Protein AF-A0A7S4UV67-F1 (afdb_monomer_lite)

Sequence (333 aa):
RICNLIRLSQAFFCCSIAGPGVSVLVVMLGQWVEGRDLFYANFDTIIQGILWIMLGCLAWFRQKWFLSFIPVLWGTVFALSGVHSVVICGRLSFYLQPDPFAFLCIYALITLARYVSKFISFKKIEKDLKAYETEWKSIVQTDISDQQEMLKRVQENVRETIVRQLFDEIHQTESDQNFVSSNPQVSLTILPTPNIQPSPVKSLDQLYAQAILVYPLFLRKVQHIAHIAGGYFAGRGEDGAASYISWREAAGKPEEEAKIKWAGLKGSTRAVEKIVRSYGGDVSKLVDVVREAIVFDSLQDLSVAVQAITRDSEIRVMRIKNGFDEAYDARGS

Secondary structure (DSSP, 8-state):
-HHHHHHHHHHHHHHHHHHHHHHHHHHHHHHHHTT---TTTSHHHHHHHHHHHHHHHHHHH-HHHHHHHHHHHHHHHHHHHHHHHHHHH--------HHHHHHHHHHHHHHHHHHHHHHHHHHHHHHHHHHHHHHHHHHHHHHHHHHHHHHHHHHHHHHHHHHHHHHHHHHHHHHGGG--------------------PPP--HHHHHHHHHHHHHHHHHHHHHHHHHHT-EEEEE-TTS-EEEEEHHHHTT-HHHHTTB---PPPPHHHHHHHHHHHSTT-GGG---SS----B-SSHHHHHHHHHHHHH-TT--------TTSTT--TT--

pLDDT: mean 73.71, std 15.39, range [26.41, 93.75]

Radius of gyration: 32.51 Å; chains: 1; bounding box: 98×45×85 Å

Foldseek 3Di:
DVVVVVVVVLVVVLCVQLVQLVVLVVVVVVCVVVVDPCCVVCVLSNVLSVLSNVLSVCSPPPVVCNLVCLVVSLVSNLVSVQVSCCVPVVDNDPDDDPVSVVVVVVSVVVVVVVVVVVVVVVVVVVVVVVVVVVVVVVVCVPDPPVLVVLVVVLQVVLVVLLVVVVVVVVVVVVVVVPDDDDDDDDDDPPPPPPPPPPDQDDDPVSVVVVCVVCQVVVVVLVLVLLLQLQWWAWFQDPVRDTDTQGSVVCPPPPVSVVRGDWDAFDDPVVLQVCCVPPVVNRSSPRPVRHDGDTDDPDSVSVSSSSVSQSPDPVHNDPDDADPSDPPDDPPVD

Organism: Guillardia theta (NCBI:txid55529)

Structure (mmCIF, N/CA/C/O backbone):
data_AF-A0A7S4UV67-F1
#
_entry.id   AF-A0A7S4UV67-F1
#
loop_
_atom_site.group_PDB
_atom_site.id
_atom_site.type_symbol
_atom_site.label_atom_id
_atom_site.label_alt_id
_atom_site.label_comp_id
_atom_site.label_asym_id
_atom_site.label_entity_id
_atom_site.label_seq_id
_atom_site.pdbx_PDB_ins_code
_atom_site.Cartn_x
_atom_site.Cartn_y
_atom_site.Cartn_z
_atom_site.occupancy
_atom_site.B_iso_or_equiv
_atom_site.auth_seq_id
_atom_site.auth_comp_id
_atom_site.auth_asym_id
_atom_site.auth_atom_id
_atom_site.pdbx_PDB_model_num
ATOM 1 N N . ARG A 1 1 ? -1.344 16.090 -16.432 1.00 52.22 1 ARG A N 1
ATOM 2 C CA . ARG A 1 1 ? -0.317 17.096 -16.822 1.00 52.22 1 ARG A CA 1
ATOM 3 C C . ARG A 1 1 ? 1.099 16.672 -16.411 1.00 52.22 1 ARG A C 1
ATOM 5 O O . ARG A 1 1 ? 1.943 16.603 -17.288 1.00 52.22 1 ARG A O 1
ATOM 12 N N . ILE A 1 2 ? 1.348 16.277 -15.155 1.00 52.69 2 ILE A N 1
ATOM 13 C CA . ILE A 1 2 ? 2.673 15.808 -14.681 1.00 52.69 2 ILE A CA 1
ATOM 14 C C . ILE A 1 2 ? 3.185 14.568 -15.446 1.00 52.69 2 ILE A C 1
ATOM 16 O O . ILE A 1 2 ? 4.329 14.554 -15.883 1.00 52.69 2 ILE A O 1
ATOM 20 N N . CYS A 1 3 ? 2.330 13.572 -15.716 1.00 43.50 3 CYS A N 1
ATOM 21 C CA . CYS A 1 3 ? 2.726 12.396 -16.509 1.00 43.50 3 CYS A CA 1
ATOM 22 C C . CYS A 1 3 ? 3.140 12.731 -17.951 1.00 43.50 3 CYS A C 1
ATOM 24 O O . CYS A 1 3 ? 4.034 12.084 -18.490 1.00 43.50 3 CYS A O 1
ATOM 26 N N . ASN A 1 4 ? 2.534 13.753 -18.563 1.00 56.94 4 ASN A N 1
ATOM 27 C CA . ASN A 1 4 ? 2.920 14.194 -19.906 1.00 56.94 4 ASN A CA 1
ATOM 28 C C . ASN A 1 4 ? 4.256 14.936 -19.872 1.00 56.94 4 ASN A C 1
ATOM 30 O O . ASN A 1 4 ? 5.060 14.743 -20.772 1.00 56.94 4 ASN A O 1
ATOM 34 N N . LEU A 1 5 ? 4.524 15.707 -18.813 1.00 58.97 5 LEU A N 1
ATOM 35 C CA . LEU A 1 5 ? 5.806 16.390 -18.622 1.00 58.97 5 LEU A CA 1
ATOM 36 C C . LEU A 1 5 ? 6.967 15.395 -18.460 1.00 58.97 5 LEU A C 1
ATOM 38 O O . LEU A 1 5 ? 8.029 15.592 -19.038 1.00 58.97 5 LEU A O 1
ATOM 42 N N . ILE A 1 6 ? 6.741 14.303 -17.721 1.00 65.75 6 ILE A N 1
ATOM 43 C CA . ILE A 1 6 ? 7.732 13.234 -17.516 1.00 65.75 6 ILE A CA 1
ATOM 44 C C . ILE A 1 6 ? 7.993 12.466 -18.817 1.00 65.75 6 ILE A C 1
ATOM 46 O O . ILE A 1 6 ? 9.140 12.179 -19.142 1.00 65.75 6 ILE A O 1
ATOM 50 N N . ARG A 1 7 ? 6.947 12.161 -19.597 1.00 66.50 7 ARG A N 1
ATOM 51 C CA . ARG A 1 7 ? 7.123 11.523 -20.912 1.00 66.50 7 ARG A CA 1
ATOM 52 C C . ARG A 1 7 ? 7.847 12.437 -21.897 1.00 66.50 7 ARG A C 1
ATOM 54 O O . ARG A 1 7 ? 8.679 11.958 -22.658 1.00 66.50 7 ARG A O 1
ATOM 61 N N . LEU A 1 8 ? 7.565 13.739 -21.859 1.00 70.44 8 LEU A N 1
ATOM 62 C CA . LEU A 1 8 ? 8.242 14.719 -22.703 1.00 70.44 8 LEU A CA 1
ATOM 63 C C . LEU A 1 8 ? 9.727 14.830 -22.333 1.00 70.44 8 LEU A C 1
ATOM 65 O O . LEU A 1 8 ? 10.574 14.786 -23.216 1.00 70.44 8 LEU A O 1
ATOM 69 N N . SER A 1 9 ? 10.061 14.907 -21.040 1.00 69.12 9 SER A N 1
ATOM 70 C CA . SER A 1 9 ? 11.457 14.996 -20.592 1.00 69.12 9 SER A CA 1
ATOM 71 C C . SER A 1 9 ? 12.253 13.725 -20.891 1.00 69.12 9 SER A C 1
ATOM 73 O O . SER A 1 9 ? 13.395 13.811 -21.338 1.00 69.12 9 SER A O 1
ATOM 75 N N . GLN A 1 10 ? 11.641 12.548 -20.727 1.00 71.50 10 GLN A N 1
ATOM 76 C CA . GLN A 1 10 ? 12.229 11.273 -21.147 1.00 71.50 10 GLN A CA 1
ATOM 77 C C . GLN A 1 10 ? 12.461 11.234 -22.656 1.00 71.50 10 GLN A C 1
ATOM 79 O O . GLN A 1 10 ? 13.503 10.749 -23.098 1.00 71.50 10 GLN A O 1
ATOM 84 N N . ALA A 1 11 ? 11.534 11.788 -23.439 1.00 72.81 11 ALA A N 1
ATOM 85 C CA . ALA A 1 11 ? 11.682 11.841 -24.879 1.00 72.81 11 ALA A CA 1
ATOM 86 C C . ALA A 1 11 ? 12.814 12.760 -25.328 1.00 72.81 11 ALA A C 1
ATOM 88 O O . ALA A 1 11 ? 13.644 12.344 -26.131 1.00 72.81 11 ALA A O 1
ATOM 89 N N . PHE A 1 12 ? 12.908 13.958 -24.749 1.00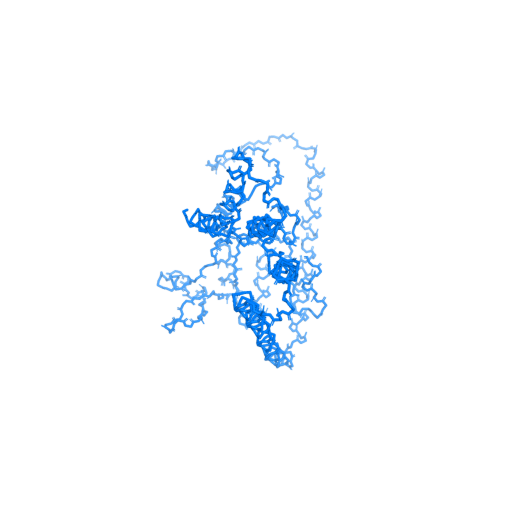 74.88 12 PHE A N 1
ATOM 90 C CA . PHE A 1 12 ? 14.032 14.858 -24.991 1.00 74.88 12 PHE A CA 1
ATOM 91 C C . PHE A 1 12 ? 15.366 14.201 -24.635 1.00 74.88 12 PHE A C 1
ATOM 93 O O . PHE A 1 12 ? 16.278 14.206 -25.453 1.00 74.88 12 PHE A O 1
ATOM 100 N N . PHE A 1 13 ? 15.458 13.556 -23.470 1.00 75.06 13 PHE A N 1
ATOM 101 C CA . PHE A 1 13 ? 16.671 12.863 -23.037 1.00 75.06 13 PHE A CA 1
ATOM 102 C C . PHE A 1 13 ? 17.090 11.736 -23.997 1.00 75.06 13 PHE A C 1
ATOM 104 O O . PHE A 1 13 ? 18.258 11.640 -24.366 1.00 75.06 13 PHE A O 1
ATOM 111 N N . CYS A 1 14 ? 16.146 10.909 -24.455 1.00 73.06 14 CYS A N 1
ATOM 112 C CA . CYS A 1 14 ? 16.446 9.827 -25.396 1.00 73.06 14 CYS A CA 1
ATOM 113 C C . CYS A 1 14 ? 16.843 10.360 -26.781 1.00 73.06 14 CYS A C 1
ATOM 115 O O . CYS A 1 14 ? 17.783 9.844 -27.384 1.00 73.06 14 CYS A O 1
ATOM 117 N N . CYS A 1 15 ? 16.177 11.414 -27.264 1.00 73.75 15 CYS A N 1
ATOM 118 C CA . CYS A 1 15 ? 16.533 12.080 -28.516 1.00 73.75 15 CYS A CA 1
ATOM 119 C C . CYS A 1 15 ? 17.915 12.742 -28.443 1.00 73.75 15 CYS A C 1
ATOM 121 O O . CYS A 1 15 ? 18.652 12.694 -29.421 1.00 73.75 15 CYS A O 1
ATOM 123 N N . SER A 1 16 ? 18.309 13.302 -27.296 1.00 75.31 16 SER A N 1
ATOM 124 C CA . SER A 1 16 ? 19.658 13.849 -27.100 1.00 75.31 16 SER A CA 1
ATOM 125 C C . SER A 1 16 ? 20.749 12.774 -27.131 1.00 75.31 16 SER A C 1
ATOM 127 O O . SER A 1 16 ? 21.864 13.066 -27.547 1.00 75.31 16 SER A O 1
ATOM 129 N N . ILE A 1 17 ? 20.436 11.539 -26.727 1.00 76.38 17 ILE A N 1
ATOM 130 C CA . ILE A 1 17 ? 21.382 10.411 -26.743 1.00 76.38 17 ILE A CA 1
ATOM 131 C C . ILE A 1 17 ? 21.461 9.757 -28.130 1.00 76.38 17 ILE A C 1
ATOM 133 O O . ILE A 1 17 ? 22.552 9.442 -28.595 1.00 76.38 17 ILE A O 1
ATOM 137 N N . ALA A 1 18 ? 20.324 9.558 -28.806 1.00 77.94 18 ALA A N 1
ATOM 138 C CA . ALA A 1 18 ? 20.285 8.936 -30.134 1.00 77.94 18 ALA A CA 1
ATOM 139 C C . ALA A 1 18 ? 20.630 9.911 -31.274 1.00 77.94 18 ALA A C 1
ATOM 141 O O . ALA A 1 18 ? 21.130 9.492 -32.317 1.00 77.94 18 ALA A O 1
ATOM 142 N N . GLY A 1 19 ? 20.360 11.206 -31.086 1.00 77.38 19 GLY A N 1
ATOM 143 C CA . GLY A 1 19 ? 20.505 12.258 -32.096 1.00 77.38 19 GLY A CA 1
ATOM 144 C C . GLY A 1 19 ? 21.895 12.340 -32.732 1.00 77.38 19 GLY A C 1
ATOM 145 O O . GLY A 1 19 ? 21.966 12.340 -33.961 1.00 77.38 19 GLY A O 1
ATOM 146 N N . PRO A 1 20 ? 22.993 12.325 -31.948 1.00 77.44 20 PRO A N 1
ATOM 147 C CA . PRO A 1 20 ? 24.349 12.289 -32.495 1.00 77.44 20 PRO A CA 1
ATOM 148 C C . PRO A 1 20 ? 24.616 11.067 -33.387 1.00 77.44 20 PRO A C 1
ATOM 150 O O . PRO A 1 20 ? 25.313 11.174 -34.391 1.00 77.44 20 PRO A O 1
ATOM 153 N N . GLY A 1 21 ? 24.034 9.904 -33.068 1.00 78.31 21 GLY A N 1
ATOM 154 C CA . GLY A 1 21 ? 24.175 8.703 -33.896 1.00 78.31 21 GLY A CA 1
ATOM 155 C C . GLY A 1 21 ? 23.446 8.822 -35.235 1.00 78.31 21 GLY A C 1
ATOM 156 O O . GLY A 1 21 ? 23.982 8.444 -36.275 1.00 78.31 21 GLY A O 1
ATOM 157 N N . VAL A 1 22 ? 22.251 9.420 -35.227 1.00 80.00 22 VAL A N 1
ATOM 158 C CA . VAL A 1 22 ? 21.474 9.683 -36.448 1.00 80.00 22 VAL A CA 1
ATOM 159 C C . VAL A 1 22 ? 22.181 10.702 -37.343 1.00 80.00 22 VAL A C 1
ATOM 161 O O . VAL A 1 22 ? 22.267 10.484 -38.550 1.00 80.00 22 VAL A O 1
ATOM 164 N N . SER A 1 23 ? 22.731 11.784 -36.782 1.00 77.44 23 SER A N 1
ATOM 165 C CA . SER A 1 23 ? 23.438 12.796 -37.577 1.00 77.44 23 SER A CA 1
ATOM 166 C C . SER A 1 23 ? 24.691 12.234 -38.249 1.00 77.44 23 SER A C 1
ATOM 168 O O . SER A 1 23 ? 24.932 12.534 -39.416 1.00 77.44 23 SER A O 1
ATOM 170 N N . VAL A 1 24 ? 25.448 11.370 -37.563 1.00 79.31 24 VAL A N 1
ATOM 171 C CA . VAL A 1 24 ? 26.613 10.681 -38.146 1.00 79.31 24 VAL A CA 1
ATOM 172 C C . VAL A 1 24 ? 26.203 9.798 -39.328 1.00 79.31 24 VAL A C 1
ATOM 174 O O . VAL A 1 24 ? 26.824 9.876 -40.386 1.00 79.31 24 VAL A O 1
ATOM 177 N N . LEU A 1 25 ? 25.124 9.017 -39.202 1.00 79.44 25 LEU A N 1
ATOM 178 C CA . LEU A 1 25 ? 24.639 8.173 -40.302 1.00 79.44 25 LEU A CA 1
ATOM 179 C C . LEU A 1 25 ? 24.138 8.991 -41.502 1.00 79.44 25 LEU A C 1
ATOM 181 O O . LEU A 1 25 ? 24.397 8.615 -42.643 1.00 79.44 25 LEU A O 1
ATOM 185 N N . VAL A 1 26 ? 23.471 10.126 -41.268 1.00 81.81 26 VAL A N 1
ATOM 186 C CA . VAL A 1 26 ? 22.999 11.022 -42.340 1.00 81.81 26 VAL A CA 1
ATOM 187 C C . VAL A 1 26 ? 24.166 11.656 -43.099 1.00 81.81 26 VAL A C 1
ATOM 189 O O . VAL A 1 26 ? 24.150 11.685 -44.328 1.00 81.81 26 VAL A O 1
ATOM 192 N N . VAL A 1 27 ? 25.202 12.118 -42.391 1.00 79.06 27 VAL A N 1
ATOM 193 C CA . VAL A 1 27 ? 26.411 12.674 -43.021 1.00 79.06 27 VAL A CA 1
ATOM 194 C C . VAL A 1 27 ? 27.119 11.615 -43.870 1.00 79.06 27 VAL A C 1
ATOM 196 O O . VAL A 1 27 ? 27.540 11.909 -44.986 1.00 79.06 27 VAL A O 1
ATOM 199 N N . MET A 1 28 ? 27.192 10.372 -43.387 1.00 74.56 28 MET A N 1
ATOM 200 C CA . MET A 1 28 ? 27.804 9.264 -44.128 1.00 74.56 28 MET A CA 1
ATOM 201 C C . MET A 1 28 ? 27.013 8.878 -45.379 1.00 74.56 28 MET A C 1
ATOM 203 O O . MET A 1 28 ? 27.608 8.659 -46.432 1.00 74.56 28 MET A O 1
ATOM 207 N N . LEU A 1 29 ? 25.680 8.856 -45.299 1.00 76.31 29 LEU A N 1
ATOM 208 C CA . LEU A 1 29 ? 24.823 8.651 -46.468 1.00 76.31 29 LEU A CA 1
ATOM 209 C C . LEU A 1 29 ? 25.033 9.749 -47.518 1.00 76.31 29 LEU A C 1
ATOM 211 O O . LEU A 1 29 ? 25.124 9.439 -48.702 1.00 76.31 29 LEU A O 1
ATOM 215 N N . GLY A 1 30 ? 25.180 11.010 -47.096 1.00 77.75 30 GLY A N 1
ATOM 216 C CA . GLY A 1 30 ? 25.511 12.118 -47.996 1.00 77.75 30 GLY A CA 1
ATOM 217 C C . GLY A 1 30 ? 26.859 11.930 -48.700 1.00 77.75 30 GLY A C 1
ATOM 218 O O . GLY A 1 30 ? 26.946 12.076 -49.915 1.00 77.75 30 GLY A O 1
ATOM 219 N N . GLN A 1 31 ? 27.897 11.523 -47.963 1.00 76.00 31 GLN A N 1
ATOM 220 C CA . GLN A 1 31 ? 29.226 11.263 -48.535 1.00 76.00 31 GLN A CA 1
ATOM 221 C C . GLN A 1 31 ? 29.248 10.068 -49.498 1.00 76.00 31 GLN A C 1
ATOM 223 O O . GLN A 1 31 ? 29.987 10.091 -50.482 1.00 76.00 31 GLN A O 1
ATOM 228 N N . TRP A 1 32 ? 28.438 9.041 -49.229 1.00 73.00 32 TRP A N 1
ATOM 229 C CA . TRP A 1 32 ? 28.299 7.876 -50.101 1.00 73.00 32 TRP A CA 1
ATOM 230 C C . TRP A 1 32 ? 27.582 8.218 -51.414 1.00 73.00 32 TRP A C 1
ATOM 232 O O . TRP A 1 32 ? 28.032 7.808 -52.481 1.00 73.00 32 TRP A O 1
ATOM 242 N N . VAL A 1 33 ? 26.519 9.032 -51.355 1.00 78.38 33 VAL A N 1
ATOM 243 C CA . VAL A 1 33 ? 25.801 9.532 -52.545 1.00 78.38 33 VAL A CA 1
ATOM 244 C C . VAL A 1 33 ? 26.703 10.399 -53.432 1.00 78.38 33 VAL A C 1
ATOM 246 O O . VAL A 1 33 ? 26.570 10.375 -54.652 1.00 78.38 33 VAL A O 1
ATOM 249 N N . GLU A 1 34 ? 27.663 11.111 -52.841 1.00 81.50 34 GLU A N 1
ATOM 250 C CA . GLU A 1 34 ? 28.676 11.893 -53.563 1.00 81.50 34 GLU A CA 1
ATOM 251 C C . GLU A 1 34 ? 29.808 11.045 -54.184 1.00 81.50 34 GLU A C 1
ATOM 253 O O . GLU A 1 34 ? 30.738 11.603 -54.764 1.00 81.50 34 GLU A O 1
ATOM 258 N N . GLY A 1 35 ? 29.760 9.709 -54.085 1.00 68.81 35 GLY A N 1
ATOM 259 C CA . GLY A 1 35 ? 30.717 8.811 -54.745 1.00 68.81 35 GLY A CA 1
ATOM 260 C C . GLY A 1 35 ? 32.117 8.797 -54.121 1.00 68.81 35 GLY A C 1
ATOM 261 O O . GLY A 1 35 ? 33.090 8.450 -54.789 1.00 68.81 35 GLY A O 1
ATOM 262 N N . ARG A 1 36 ? 32.250 9.194 -52.848 1.00 70.06 36 ARG A N 1
ATOM 263 C CA . ARG A 1 36 ? 33.525 9.128 -52.122 1.00 70.06 36 ARG A CA 1
ATOM 264 C C . ARG A 1 36 ? 33.720 7.734 -51.514 1.00 70.06 36 ARG A C 1
ATOM 266 O O . ARG A 1 36 ? 33.086 7.404 -50.514 1.00 70.06 36 ARG A O 1
ATOM 273 N N . ASP A 1 37 ? 34.642 6.942 -52.064 1.00 59.84 37 ASP A N 1
ATOM 274 C CA . ASP A 1 37 ? 35.027 5.620 -51.537 1.00 59.84 37 ASP A CA 1
ATOM 275 C C . ASP A 1 37 ? 35.872 5.732 -50.248 1.00 59.84 37 ASP A C 1
ATOM 277 O O . ASP A 1 37 ? 37.062 5.425 -50.212 1.00 59.84 37 ASP A O 1
ATOM 281 N N . LEU A 1 38 ? 35.254 6.190 -49.153 1.00 61.28 38 LEU A N 1
ATOM 282 C CA . LEU A 1 38 ? 35.851 6.256 -47.807 1.00 61.28 38 LEU A CA 1
ATOM 283 C C . LEU A 1 38 ? 35.344 5.149 -46.866 1.00 61.28 38 LEU A C 1
ATOM 285 O O . LEU A 1 38 ? 35.477 5.256 -45.647 1.00 61.28 38 LEU A O 1
ATOM 289 N N . PHE A 1 39 ? 34.779 4.064 -47.403 1.00 60.06 39 PHE A N 1
ATOM 290 C CA . PHE A 1 39 ? 34.127 3.023 -46.599 1.00 60.06 39 PHE A CA 1
ATOM 291 C C . PHE A 1 39 ? 35.025 2.471 -45.474 1.00 60.06 39 PHE A C 1
ATOM 293 O O . PHE A 1 39 ? 34.586 2.352 -44.333 1.00 60.06 39 PHE A O 1
ATOM 300 N N . TYR A 1 40 ? 36.307 2.224 -45.760 1.00 59.56 40 TYR A N 1
ATOM 301 C CA . TYR A 1 40 ? 37.268 1.735 -44.763 1.00 59.56 40 TYR A CA 1
ATOM 302 C C . TYR A 1 40 ? 37.706 2.798 -43.745 1.00 59.56 40 TYR A C 1
ATOM 304 O O . TYR A 1 40 ? 37.963 2.464 -42.591 1.00 59.56 40 TYR A O 1
ATOM 312 N N . ALA A 1 41 ? 37.759 4.072 -44.141 1.00 61.44 41 ALA A N 1
ATOM 313 C CA . ALA A 1 41 ? 38.123 5.172 -43.247 1.00 61.44 41 ALA A CA 1
ATOM 314 C C . ALA A 1 41 ? 36.988 5.525 -42.269 1.00 61.44 41 ALA A C 1
ATOM 316 O O . ALA A 1 41 ? 37.246 5.965 -41.151 1.00 61.44 41 ALA A O 1
ATOM 317 N N . ASN A 1 42 ? 35.737 5.275 -42.666 1.00 68.50 42 ASN A N 1
ATOM 318 C CA . ASN A 1 42 ? 34.536 5.674 -41.931 1.00 68.50 42 ASN A CA 1
ATOM 319 C C . ASN A 1 42 ? 33.787 4.500 -41.265 1.00 68.50 42 ASN A C 1
ATOM 321 O O . ASN A 1 42 ? 32.698 4.674 -40.724 1.00 68.50 42 ASN A O 1
ATOM 325 N N . PHE A 1 43 ? 34.342 3.288 -41.277 1.00 72.88 43 PHE A N 1
ATOM 326 C CA . PHE A 1 43 ? 33.678 2.119 -40.691 1.00 72.88 43 PHE A CA 1
ATOM 327 C C . PHE A 1 43 ? 33.458 2.248 -39.170 1.00 72.88 43 PHE A C 1
ATOM 329 O O . PHE A 1 43 ? 32.397 1.889 -38.657 1.00 72.88 43 PHE A O 1
ATOM 336 N N . ASP A 1 44 ? 34.430 2.820 -38.454 1.00 70.94 44 ASP A N 1
ATOM 337 C CA . ASP A 1 44 ? 34.342 3.077 -37.009 1.00 70.94 44 ASP A CA 1
ATOM 338 C C . ASP A 1 44 ? 33.194 4.048 -36.674 1.00 70.94 44 ASP A C 1
ATOM 340 O O . ASP A 1 44 ? 32.361 3.774 -35.809 1.00 70.94 44 ASP A O 1
ATOM 344 N N . THR A 1 45 ? 33.054 5.134 -37.438 1.00 74.25 45 THR A N 1
ATOM 345 C CA . THR A 1 45 ? 32.003 6.138 -37.210 1.00 74.25 45 THR A CA 1
ATOM 346 C C . THR A 1 45 ? 30.597 5.587 -37.465 1.00 74.25 45 THR A C 1
ATOM 348 O O . THR A 1 45 ? 29.662 5.946 -36.745 1.00 74.25 45 THR A O 1
ATOM 351 N N . ILE A 1 46 ? 30.434 4.654 -38.411 1.00 79.31 46 ILE A N 1
ATOM 352 C CA . ILE A 1 46 ? 29.160 3.949 -38.643 1.00 79.31 46 ILE A CA 1
ATOM 353 C C . ILE A 1 46 ? 28.787 3.083 -37.434 1.00 79.31 46 ILE A C 1
ATOM 355 O O . ILE A 1 46 ? 27.651 3.155 -36.954 1.00 79.31 46 ILE A O 1
ATOM 359 N N . ILE A 1 47 ? 29.726 2.285 -36.914 1.00 79.88 47 ILE A N 1
ATOM 360 C CA . ILE A 1 47 ? 29.456 1.426 -35.753 1.00 79.88 47 ILE A CA 1
ATOM 361 C C . ILE A 1 47 ? 29.141 2.275 -34.519 1.00 79.88 47 ILE A C 1
ATOM 363 O O . ILE A 1 47 ? 28.168 1.992 -33.817 1.00 79.88 47 ILE A O 1
ATOM 367 N N . GLN A 1 48 ? 29.896 3.351 -34.285 1.00 76.50 48 GLN A N 1
ATOM 368 C CA . GLN A 1 48 ? 29.614 4.295 -33.204 1.00 76.50 48 GLN A CA 1
ATOM 369 C C . GLN A 1 48 ? 28.207 4.898 -33.340 1.00 76.50 48 GLN A C 1
ATOM 371 O O . GLN A 1 48 ? 27.460 4.927 -32.361 1.00 76.50 48 GLN A O 1
ATOM 376 N N . GLY A 1 49 ? 27.793 5.304 -34.546 1.00 79.94 49 GLY A N 1
ATOM 377 C CA . GLY A 1 49 ? 26.449 5.832 -34.800 1.00 79.94 49 GLY A CA 1
ATOM 378 C C . GLY A 1 49 ? 25.328 4.842 -34.457 1.00 79.94 49 GLY A C 1
ATOM 379 O O . GLY A 1 49 ? 24.373 5.200 -33.763 1.00 79.94 49 GLY A O 1
ATOM 380 N N . ILE A 1 50 ? 25.472 3.576 -34.862 1.00 84.00 50 ILE A N 1
ATOM 381 C CA . ILE A 1 50 ? 24.521 2.496 -34.536 1.00 84.00 50 ILE A CA 1
ATOM 382 C C . ILE A 1 50 ? 24.450 2.270 -33.022 1.00 84.00 50 ILE A C 1
ATOM 384 O O . ILE A 1 50 ? 23.368 2.123 -32.450 1.00 84.00 50 ILE A O 1
ATOM 388 N N . LEU A 1 51 ? 25.601 2.264 -32.359 1.00 82.56 51 LEU A N 1
ATOM 389 C CA . LEU A 1 51 ? 25.711 2.052 -30.925 1.00 82.56 51 LEU A CA 1
ATOM 390 C C . LEU A 1 51 ? 25.046 3.176 -30.100 1.00 82.56 51 LEU A C 1
ATOM 392 O O . LEU A 1 51 ? 24.363 2.882 -29.114 1.00 82.56 51 LEU A O 1
ATOM 396 N N . TRP A 1 52 ? 25.156 4.439 -30.529 1.00 81.50 52 TRP A N 1
ATOM 397 C CA . TRP A 1 52 ? 24.444 5.576 -29.920 1.00 81.50 52 TRP A CA 1
ATOM 398 C C . TRP A 1 52 ? 22.922 5.475 -30.077 1.00 81.50 52 TRP A C 1
ATOM 400 O O . TRP A 1 52 ? 22.176 5.730 -29.127 1.00 81.50 52 TRP A O 1
ATOM 410 N N . ILE A 1 53 ? 22.446 5.030 -31.245 1.00 84.06 53 ILE A N 1
ATOM 411 C CA . ILE A 1 53 ? 21.016 4.777 -31.483 1.00 84.06 53 ILE A CA 1
ATOM 412 C C . ILE A 1 53 ? 20.517 3.643 -30.580 1.00 84.06 53 ILE A C 1
ATOM 414 O O . ILE A 1 53 ? 19.494 3.794 -29.910 1.00 84.06 53 ILE A O 1
ATOM 418 N N . MET A 1 54 ? 21.264 2.538 -30.488 1.00 82.44 54 MET A N 1
ATOM 419 C CA . MET A 1 54 ? 20.938 1.405 -29.611 1.00 82.44 54 MET A CA 1
ATOM 420 C C . MET A 1 54 ? 20.860 1.825 -28.139 1.00 82.44 54 MET A C 1
ATOM 422 O O . MET A 1 54 ? 19.933 1.418 -27.434 1.00 82.44 54 MET A O 1
ATOM 426 N N . LEU A 1 55 ? 21.776 2.683 -27.678 1.00 80.00 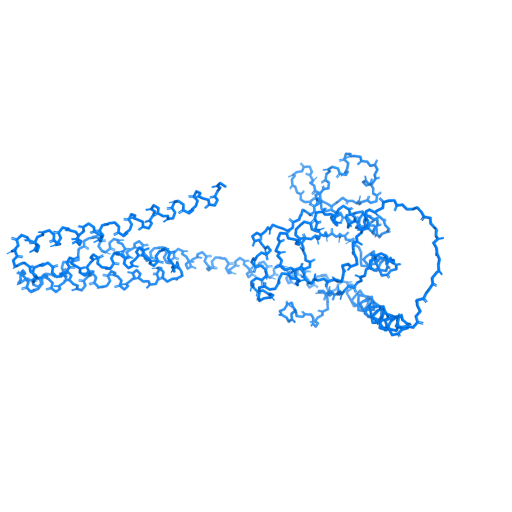55 LEU A N 1
ATOM 427 C CA . LEU A 1 55 ? 21.742 3.236 -26.324 1.00 80.00 55 LEU A CA 1
ATOM 428 C C . LEU A 1 55 ? 20.482 4.088 -26.086 1.00 80.00 55 LEU A C 1
ATOM 430 O O . LEU A 1 55 ? 19.824 3.926 -25.055 1.00 80.00 55 LEU A O 1
ATOM 434 N N . GLY A 1 56 ? 20.113 4.955 -27.034 1.00 78.12 56 GLY A N 1
ATOM 435 C CA . GLY A 1 56 ? 18.892 5.762 -26.953 1.00 78.12 56 GLY A CA 1
ATOM 436 C C . GLY A 1 56 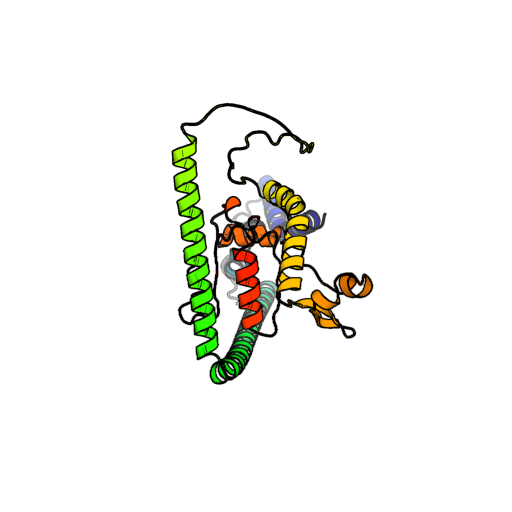? 17.613 4.916 -26.951 1.00 78.12 56 GLY A C 1
ATOM 437 O O . GLY A 1 56 ? 16.706 5.156 -26.152 1.00 78.12 56 GLY A O 1
ATOM 438 N N . CYS A 1 57 ? 17.559 3.857 -27.764 1.00 80.62 57 CYS A N 1
ATOM 439 C CA . CYS A 1 57 ? 16.454 2.897 -27.759 1.00 80.62 57 CYS A CA 1
ATOM 440 C C . CYS A 1 57 ? 16.373 2.112 -26.439 1.00 80.62 57 CYS A C 1
ATOM 442 O O . CYS A 1 57 ? 15.279 1.902 -25.909 1.00 80.62 57 CYS A O 1
ATOM 444 N N . LEU A 1 58 ? 17.510 1.701 -25.869 1.00 81.12 58 LEU A N 1
ATOM 445 C CA . LEU A 1 58 ? 17.556 1.030 -24.566 1.00 81.12 58 LEU A CA 1
ATOM 446 C C . LEU A 1 58 ? 17.107 1.952 -23.428 1.00 81.12 58 LEU A C 1
ATOM 448 O O . LEU A 1 58 ? 16.390 1.495 -22.534 1.00 81.12 58 LEU A O 1
ATOM 452 N N . ALA A 1 59 ? 17.470 3.236 -23.480 1.00 76.00 59 ALA A N 1
ATOM 453 C CA . ALA A 1 59 ? 17.003 4.243 -22.530 1.00 76.00 59 ALA A CA 1
ATOM 454 C C . ALA A 1 59 ? 15.473 4.401 -22.569 1.00 76.00 59 ALA A C 1
ATOM 456 O O . ALA A 1 59 ? 14.844 4.496 -21.515 1.00 76.00 59 ALA A O 1
ATOM 457 N N . TRP A 1 60 ? 14.877 4.357 -23.766 1.00 75.81 60 TRP A N 1
ATOM 458 C CA . TRP A 1 60 ? 13.435 4.514 -23.960 1.00 75.81 60 TRP A CA 1
ATOM 459 C C . TRP A 1 60 ? 12.631 3.260 -23.589 1.00 75.81 60 TRP A C 1
ATOM 461 O O . TRP A 1 60 ? 11.655 3.334 -22.845 1.00 75.81 60 TRP A O 1
ATOM 471 N N . PHE A 1 61 ? 13.012 2.094 -24.117 1.00 74.19 61 PHE A N 1
ATOM 472 C CA . PHE A 1 61 ? 12.171 0.893 -24.053 1.00 74.19 61 PHE A CA 1
ATOM 473 C C . PHE A 1 61 ? 12.531 -0.054 -22.907 1.00 74.19 61 PHE A C 1
ATOM 475 O O . PHE A 1 61 ? 11.681 -0.830 -22.466 1.00 74.19 61 PHE A O 1
ATOM 482 N N . ARG A 1 62 ? 13.783 -0.043 -22.423 1.00 69.56 62 ARG A N 1
ATOM 483 C CA . ARG A 1 62 ? 14.285 -1.046 -21.469 1.00 69.56 62 ARG A CA 1
ATOM 484 C C . ARG A 1 62 ? 15.296 -0.482 -20.468 1.00 69.56 62 ARG A C 1
ATOM 486 O O . ARG A 1 62 ? 16.409 -0.988 -20.329 1.00 69.56 62 ARG A O 1
ATOM 493 N N . GLN A 1 63 ? 14.835 0.468 -19.651 1.00 66.75 63 GLN A N 1
ATOM 494 C CA . GLN A 1 63 ? 15.608 1.129 -18.586 1.00 66.75 63 GLN A CA 1
ATOM 495 C C . GLN A 1 63 ? 16.365 0.162 -17.645 1.00 66.75 63 GLN A C 1
ATOM 497 O O . GLN A 1 63 ? 17.439 0.500 -17.152 1.00 66.75 63 GLN A O 1
ATOM 502 N N . LYS A 1 64 ? 15.857 -1.064 -17.429 1.00 73.38 64 LYS A N 1
ATOM 503 C CA . LYS A 1 64 ? 16.529 -2.106 -16.623 1.00 73.38 64 LYS A CA 1
ATOM 504 C C . LYS A 1 64 ? 17.908 -2.505 -17.174 1.00 73.38 64 LYS A C 1
ATOM 506 O O . LYS A 1 64 ? 18.785 -2.845 -16.390 1.00 73.38 64 LYS A O 1
ATOM 511 N N . TRP A 1 65 ? 18.093 -2.462 -18.492 1.00 72.50 65 TRP A N 1
ATOM 512 C CA . TRP A 1 65 ? 19.317 -2.901 -19.175 1.00 72.50 65 TRP A CA 1
ATOM 513 C C . TRP A 1 65 ? 20.258 -1.748 -19.532 1.00 72.50 65 TRP A C 1
ATOM 515 O O . TRP A 1 65 ? 21.419 -1.989 -19.846 1.00 72.50 65 TRP A O 1
ATOM 525 N N . PHE A 1 66 ? 19.780 -0.504 -19.439 1.00 74.69 66 PHE A N 1
ATOM 526 C CA . PHE A 1 66 ? 20.527 0.697 -19.811 1.00 74.69 66 PHE A CA 1
ATOM 527 C C . PHE A 1 66 ? 21.888 0.786 -19.104 1.00 74.69 66 PHE A C 1
ATOM 529 O O . PHE A 1 66 ? 22.915 0.890 -19.764 1.00 74.69 66 PHE A O 1
ATOM 536 N N . LEU A 1 67 ? 21.920 0.650 -17.772 1.00 72.88 67 LEU A N 1
ATOM 537 C CA . LEU A 1 67 ? 23.171 0.725 -17.003 1.00 72.88 67 LEU A CA 1
ATOM 538 C C . LEU A 1 67 ? 24.129 -0.438 -17.303 1.00 72.88 67 LEU A C 1
ATOM 540 O O . LEU A 1 67 ? 25.336 -0.237 -17.311 1.00 72.88 67 LEU A O 1
ATOM 544 N N . SER A 1 68 ? 23.612 -1.634 -17.588 1.00 79.69 68 SER A N 1
ATOM 545 C CA . SER A 1 68 ? 24.436 -2.805 -17.920 1.00 79.69 68 SER A CA 1
ATOM 546 C C . SER A 1 68 ? 25.026 -2.749 -19.332 1.00 79.69 68 SER A C 1
ATOM 548 O O . SER A 1 68 ? 26.014 -3.426 -19.597 1.00 79.69 68 SER A O 1
ATOM 550 N N . PHE A 1 69 ? 24.440 -1.955 -20.232 1.00 80.12 69 PHE A N 1
ATOM 551 C CA . PHE A 1 69 ? 24.904 -1.803 -21.611 1.00 80.12 69 PHE A CA 1
ATOM 552 C C . PHE A 1 69 ? 26.024 -0.760 -21.759 1.00 80.12 69 PHE A C 1
ATOM 554 O O . PHE A 1 69 ? 26.822 -0.849 -22.688 1.00 80.12 69 PHE A O 1
ATOM 561 N N . ILE A 1 70 ? 26.137 0.191 -20.822 1.00 79.25 70 ILE A N 1
ATOM 562 C CA . ILE A 1 70 ? 27.159 1.253 -20.840 1.00 79.25 70 ILE A CA 1
ATOM 563 C C . ILE A 1 70 ? 28.598 0.693 -20.926 1.00 79.25 70 ILE A C 1
ATOM 565 O O . ILE A 1 70 ? 29.349 1.165 -21.777 1.00 79.25 70 ILE A O 1
ATOM 569 N N . PRO A 1 71 ? 29.013 -0.326 -20.143 1.00 78.81 71 PRO A N 1
ATOM 570 C CA . PRO A 1 71 ? 30.358 -0.901 -20.266 1.00 78.81 71 PRO A CA 1
ATOM 571 C C . PRO A 1 71 ? 30.623 -1.575 -21.616 1.00 78.81 71 PRO A C 1
ATOM 573 O O . PRO A 1 71 ? 31.733 -1.491 -22.132 1.00 78.81 71 PRO A O 1
ATOM 576 N N . VAL A 1 72 ? 29.607 -2.225 -22.197 1.00 81.44 72 VAL A N 1
ATOM 577 C CA . VAL A 1 72 ? 29.709 -2.882 -23.511 1.00 81.44 72 VAL A CA 1
ATOM 578 C C . VAL A 1 72 ? 29.915 -1.831 -24.594 1.00 81.44 72 VAL A C 1
ATOM 580 O O . VAL A 1 72 ? 30.846 -1.942 -25.385 1.00 81.44 72 VAL A O 1
ATOM 583 N N . LEU A 1 73 ? 29.105 -0.771 -24.566 1.00 80.88 73 LEU A N 1
ATOM 584 C CA . LEU A 1 73 ? 29.212 0.369 -25.466 1.00 80.88 73 LEU A CA 1
ATOM 585 C C . LEU A 1 73 ? 30.621 0.979 -25.441 1.00 80.88 73 LEU A C 1
ATOM 587 O O . LEU A 1 73 ? 31.295 1.027 -26.468 1.00 80.88 73 LEU A O 1
ATOM 591 N N . TRP A 1 74 ? 31.104 1.392 -24.269 1.00 76.88 74 TRP A N 1
ATOM 592 C CA . TRP A 1 74 ? 32.414 2.039 -24.164 1.00 76.88 74 TRP A CA 1
ATOM 593 C C . TRP A 1 74 ? 33.576 1.089 -24.465 1.00 76.88 74 TRP A C 1
ATOM 595 O O . TRP A 1 74 ? 34.554 1.513 -25.075 1.00 76.88 74 TRP A O 1
ATOM 605 N N . GLY A 1 75 ? 33.457 -0.197 -24.116 1.00 78.94 75 GLY A N 1
ATOM 606 C CA . GLY A 1 75 ? 34.434 -1.218 -24.497 1.00 78.94 75 GLY A CA 1
ATOM 607 C C . GLY A 1 75 ? 34.537 -1.391 -26.015 1.00 78.94 75 GLY A C 1
ATOM 608 O O . GLY A 1 75 ? 35.641 -1.469 -26.549 1.00 78.94 75 GLY A O 1
ATOM 609 N N . THR A 1 76 ? 33.401 -1.377 -26.722 1.00 79.31 76 THR A N 1
ATOM 610 C CA . THR A 1 76 ? 33.385 -1.448 -28.192 1.00 79.31 76 THR A CA 1
ATOM 611 C C . THR A 1 76 ? 33.956 -0.195 -28.850 1.00 79.31 76 THR A C 1
ATOM 613 O O . THR A 1 76 ? 34.763 -0.325 -29.765 1.00 79.31 76 THR A O 1
ATOM 616 N N . VAL A 1 77 ? 33.630 1.003 -28.349 1.00 77.56 77 VAL A N 1
ATOM 617 C CA . VAL A 1 77 ? 34.201 2.270 -28.846 1.00 77.56 77 VAL A CA 1
ATOM 618 C C . VAL A 1 77 ? 35.718 2.298 -28.643 1.00 77.56 77 VAL A C 1
ATOM 620 O O . VAL A 1 77 ? 36.459 2.608 -29.568 1.00 77.56 77 VAL A O 1
ATOM 623 N N . PHE A 1 78 ? 36.201 1.898 -27.464 1.00 76.31 78 PHE A N 1
ATOM 624 C CA . PHE A 1 78 ? 37.635 1.838 -27.173 1.00 76.31 78 PHE A CA 1
ATOM 625 C C . PHE A 1 78 ? 38.381 0.861 -28.096 1.00 76.31 78 PHE A C 1
ATOM 627 O O . PHE A 1 78 ? 39.442 1.192 -28.625 1.00 76.31 78 PHE A O 1
ATOM 634 N N . ALA A 1 79 ? 37.818 -0.331 -28.320 1.00 76.81 79 ALA A N 1
ATOM 635 C CA . ALA A 1 79 ? 38.409 -1.330 -29.205 1.00 76.81 79 ALA A CA 1
ATOM 636 C C . ALA A 1 79 ? 38.485 -0.838 -30.659 1.00 76.81 79 ALA A C 1
ATOM 638 O O . ALA A 1 79 ? 39.518 -1.007 -31.305 1.00 76.81 79 ALA A O 1
ATOM 639 N N . LEU A 1 80 ? 37.425 -0.198 -31.160 1.00 76.00 80 LEU A N 1
ATOM 640 C CA . LEU A 1 80 ? 37.374 0.306 -32.532 1.00 76.00 80 LEU A CA 1
ATOM 641 C C . LEU A 1 80 ? 38.316 1.496 -32.749 1.00 76.00 80 LEU A C 1
ATOM 643 O O . LEU A 1 80 ? 39.078 1.471 -33.715 1.00 76.00 80 LEU A O 1
ATOM 647 N N . SER A 1 81 ? 38.374 2.453 -31.814 1.00 71.62 81 SER A N 1
ATOM 648 C CA . SER A 1 81 ? 39.369 3.538 -31.837 1.00 71.62 81 SER A CA 1
ATOM 649 C C . SER A 1 81 ? 40.805 2.996 -31.838 1.00 71.62 81 SER A C 1
ATOM 651 O O . SER A 1 81 ? 41.681 3.522 -32.533 1.00 71.62 81 SER A O 1
ATOM 653 N N . GLY A 1 82 ? 41.060 1.921 -31.082 1.00 71.44 82 GLY A N 1
ATOM 654 C CA . GLY A 1 82 ? 42.353 1.237 -31.051 1.00 71.44 82 GLY A CA 1
ATOM 655 C C . GLY A 1 82 ? 42.706 0.583 -32.389 1.00 71.44 82 GLY A C 1
ATOM 656 O O . GLY A 1 82 ? 43.799 0.803 -32.911 1.00 71.44 82 GLY A O 1
ATOM 657 N N . VAL A 1 83 ? 41.769 -0.163 -32.984 1.00 72.62 83 VAL A N 1
ATOM 658 C CA . VAL A 1 83 ? 41.941 -0.782 -34.311 1.00 72.62 83 VAL A CA 1
ATOM 659 C C . VAL A 1 83 ? 42.165 0.283 -35.385 1.00 72.62 83 VAL A C 1
ATOM 661 O O . VAL A 1 83 ? 43.098 0.155 -36.173 1.00 72.62 83 VAL A O 1
ATOM 664 N N . HIS A 1 84 ? 41.380 1.363 -35.384 1.00 71.69 84 HIS A N 1
ATOM 665 C CA . HIS A 1 84 ? 41.531 2.483 -36.314 1.00 71.69 84 HIS A CA 1
ATOM 666 C C . HIS A 1 84 ? 42.928 3.118 -36.206 1.00 71.69 84 HIS A C 1
ATOM 668 O O . HIS A 1 84 ? 43.605 3.322 -37.212 1.00 71.69 84 HIS A O 1
ATOM 674 N N . SER A 1 85 ? 43.409 3.347 -34.980 1.00 68.38 85 SER A N 1
ATOM 675 C CA . SER A 1 85 ? 44.738 3.924 -34.728 1.00 68.38 85 SER A CA 1
ATOM 676 C C . SER A 1 85 ? 45.883 3.028 -35.220 1.00 68.38 85 SER A C 1
ATOM 678 O O . SER A 1 85 ? 46.872 3.527 -35.757 1.00 68.38 85 SER A O 1
ATOM 680 N N . VAL A 1 86 ? 45.747 1.706 -35.080 1.00 70.50 86 VAL A N 1
ATOM 681 C CA . VAL A 1 86 ? 46.758 0.737 -35.534 1.00 70.50 86 VAL A CA 1
ATOM 682 C C . VAL A 1 86 ? 46.736 0.575 -37.055 1.00 70.50 86 VAL A C 1
ATOM 684 O O . VAL A 1 86 ? 47.790 0.614 -37.685 1.00 70.50 86 VAL A O 1
ATOM 687 N N . VAL A 1 87 ? 45.548 0.414 -37.645 1.00 69.19 87 VAL A N 1
ATOM 688 C CA . VAL A 1 87 ? 45.374 0.103 -39.074 1.00 69.19 87 VAL A CA 1
ATOM 689 C C . VAL A 1 87 ? 45.634 1.320 -39.963 1.00 69.19 87 VAL A C 1
ATOM 691 O O . VAL A 1 87 ? 46.230 1.169 -41.024 1.00 69.19 87 VAL A O 1
ATOM 694 N N . ILE A 1 88 ? 45.209 2.518 -39.548 1.00 66.12 88 ILE A N 1
ATOM 695 C CA . ILE A 1 88 ? 45.252 3.717 -40.402 1.00 66.12 88 ILE A CA 1
ATOM 696 C C . ILE A 1 88 ? 46.451 4.608 -40.076 1.00 66.12 88 ILE A C 1
ATOM 698 O O . ILE A 1 88 ? 47.116 5.096 -40.986 1.00 66.12 88 ILE A O 1
ATOM 702 N N . CYS A 1 89 ? 46.772 4.804 -38.795 1.00 64.56 89 CYS A N 1
ATOM 703 C CA . CYS A 1 89 ? 47.856 5.707 -38.395 1.00 64.56 89 CYS A CA 1
ATOM 704 C C . CYS A 1 89 ? 49.215 5.007 -38.231 1.00 64.56 89 CYS A C 1
ATOM 706 O O . CYS A 1 89 ? 50.214 5.689 -37.998 1.00 64.56 89 CYS A O 1
ATOM 708 N N . GLY A 1 90 ? 49.272 3.668 -38.310 1.00 63.12 90 GLY A N 1
ATOM 709 C CA . GLY A 1 90 ? 50.512 2.886 -38.207 1.00 63.12 90 GLY A CA 1
ATOM 710 C C . GLY A 1 90 ? 51.274 3.076 -36.888 1.00 63.12 90 GLY A C 1
ATOM 711 O O . GLY A 1 90 ? 52.463 2.769 -36.806 1.00 63.12 90 GLY A O 1
ATOM 712 N N . ARG A 1 91 ? 50.620 3.619 -35.853 1.00 59.81 91 ARG A N 1
ATOM 713 C CA . ARG A 1 91 ? 51.219 3.926 -34.551 1.00 59.81 91 ARG A CA 1
ATOM 714 C C . ARG A 1 91 ? 50.608 3.034 -33.482 1.00 59.81 91 ARG A C 1
ATOM 716 O O . ARG A 1 91 ? 49.406 3.071 -33.247 1.00 59.81 91 ARG A O 1
ATOM 723 N N . LEU A 1 92 ? 51.458 2.303 -32.761 1.00 55.12 92 LEU A N 1
ATOM 724 C CA . LEU A 1 92 ? 51.079 1.568 -31.553 1.00 55.12 92 LEU A CA 1
ATOM 725 C C . LEU A 1 92 ? 51.010 2.515 -30.339 1.00 55.12 92 LEU A C 1
ATOM 727 O O . LEU A 1 92 ? 51.630 2.286 -29.304 1.00 55.12 92 LEU A O 1
ATOM 731 N N . SER A 1 93 ? 50.323 3.646 -30.476 1.00 54.62 93 SER A N 1
ATOM 732 C CA . SER A 1 93 ? 50.126 4.559 -29.355 1.00 54.62 93 SER A CA 1
ATOM 733 C C . SER A 1 93 ? 48.941 4.068 -28.537 1.00 54.62 93 SER A C 1
ATOM 735 O O . SER A 1 93 ? 47.801 4.166 -28.985 1.00 54.62 93 SER A O 1
ATOM 737 N N . PHE A 1 94 ? 49.214 3.565 -27.331 1.00 57.88 94 PHE A N 1
ATOM 738 C CA . PHE A 1 94 ? 48.232 3.304 -26.272 1.00 57.88 94 PHE A CA 1
ATOM 739 C C . PHE A 1 94 ? 47.660 4.647 -25.772 1.00 57.88 94 PHE A C 1
ATOM 741 O O . PHE A 1 94 ? 47.895 5.085 -24.649 1.00 57.88 94 PHE A O 1
ATOM 748 N N . TYR A 1 95 ? 46.991 5.380 -26.659 1.00 59.53 95 TYR A N 1
ATOM 749 C CA . TYR A 1 95 ? 46.412 6.678 -26.367 1.00 59.53 95 TYR A CA 1
ATOM 750 C C . TYR A 1 95 ? 45.020 6.441 -25.793 1.00 59.53 95 TYR A C 1
ATOM 752 O O . TYR A 1 95 ? 44.071 6.165 -26.528 1.00 59.53 95 TYR A O 1
ATOM 760 N N . LEU A 1 96 ? 44.898 6.507 -24.465 1.00 59.66 96 LEU A N 1
ATOM 761 C CA . LEU A 1 96 ? 43.582 6.611 -23.850 1.00 59.66 96 LEU A CA 1
ATOM 762 C C . LEU A 1 96 ? 42.986 7.950 -24.274 1.00 59.66 96 LEU A C 1
ATOM 764 O O . LEU A 1 96 ? 43.418 9.004 -23.806 1.00 59.66 96 LEU A O 1
ATOM 768 N N . GLN A 1 97 ? 41.994 7.902 -25.161 1.00 64.44 97 GLN A N 1
ATOM 769 C CA . GLN A 1 97 ? 41.174 9.073 -25.428 1.00 64.44 97 GLN A CA 1
ATOM 770 C C . GLN A 1 97 ? 40.573 9.551 -24.089 1.00 64.44 97 GLN A C 1
ATOM 772 O O . GLN A 1 97 ? 40.037 8.731 -23.333 1.00 64.44 97 GLN A O 1
ATOM 777 N N . PRO A 1 98 ? 40.684 10.849 -23.762 1.00 66.31 98 PRO A N 1
ATOM 778 C CA . PRO A 1 98 ? 40.231 11.373 -22.477 1.00 66.31 98 PRO A CA 1
ATOM 779 C C . PRO A 1 98 ? 38.713 11.242 -22.294 1.00 66.31 98 PRO A C 1
ATOM 781 O O . PRO A 1 98 ? 38.260 11.007 -21.171 1.00 66.31 98 PRO A O 1
ATOM 784 N N . ASP A 1 99 ? 37.931 11.302 -23.379 1.00 69.94 99 ASP A N 1
ATOM 785 C CA . ASP A 1 99 ? 36.467 11.294 -23.286 1.00 69.94 99 ASP A CA 1
ATOM 786 C C . ASP A 1 99 ? 35.907 9.933 -22.818 1.00 69.94 99 ASP A C 1
ATOM 788 O O . ASP A 1 99 ? 35.227 9.906 -21.788 1.00 69.94 99 ASP A O 1
ATOM 792 N N . PRO A 1 100 ? 36.224 8.775 -23.447 1.00 69.44 100 PRO A N 1
ATOM 793 C CA . PRO A 1 100 ? 35.738 7.468 -22.980 1.00 69.44 100 PRO A CA 1
ATOM 794 C C . PRO A 1 100 ? 36.167 7.131 -21.549 1.00 69.44 100 PRO A C 1
ATOM 796 O O . PRO A 1 100 ? 35.413 6.517 -20.790 1.00 69.44 100 PRO A O 1
ATOM 799 N N . PHE A 1 101 ? 37.375 7.550 -21.167 1.00 70.94 101 PHE A N 1
ATOM 800 C CA . PHE A 1 101 ? 37.900 7.320 -19.827 1.00 70.94 101 PHE A CA 1
ATOM 801 C C . PHE A 1 101 ? 37.119 8.114 -18.772 1.00 70.94 101 PHE A C 1
ATOM 803 O O . PHE A 1 101 ? 36.699 7.543 -17.763 1.00 70.94 101 PHE A O 1
ATOM 810 N N . ALA A 1 102 ? 36.837 9.395 -19.029 1.00 75.31 102 ALA A N 1
ATOM 811 C CA . ALA A 1 102 ? 36.026 10.222 -18.139 1.00 75.31 102 ALA A CA 1
ATOM 812 C C . ALA A 1 102 ? 34.622 9.627 -17.922 1.00 75.31 102 ALA A C 1
ATOM 814 O O . ALA A 1 102 ? 34.143 9.563 -16.787 1.00 75.31 102 ALA A O 1
ATOM 815 N N . PHE A 1 103 ? 33.980 9.113 -18.977 1.00 74.06 103 PHE A N 1
ATOM 816 C CA . PHE A 1 103 ? 32.666 8.473 -18.860 1.00 74.06 103 PHE A CA 1
ATOM 817 C C . PHE A 1 103 ? 32.697 7.149 -18.085 1.00 74.06 103 PHE A C 1
ATOM 819 O O . PHE A 1 103 ? 31.786 6.893 -17.292 1.00 74.06 103 PHE A O 1
ATOM 826 N N . LEU A 1 104 ? 33.742 6.330 -18.243 1.00 76.44 104 LEU A N 1
ATOM 827 C CA . LEU A 1 104 ? 33.938 5.122 -17.432 1.00 76.44 104 LEU A CA 1
ATOM 828 C C . LEU A 1 104 ? 34.149 5.458 -15.950 1.00 76.44 104 LEU A C 1
ATOM 830 O O . LEU A 1 104 ? 33.559 4.804 -15.088 1.00 76.44 104 LEU A O 1
ATOM 834 N N . CYS A 1 105 ? 34.917 6.508 -15.645 1.00 80.12 105 CYS A N 1
ATOM 835 C CA . CYS A 1 105 ? 35.081 7.012 -14.281 1.00 80.12 105 CYS A CA 1
ATOM 836 C C . CYS A 1 105 ? 33.744 7.475 -13.683 1.00 80.12 105 CYS A C 1
ATOM 838 O O . CYS A 1 105 ? 33.404 7.083 -12.567 1.00 80.12 105 CYS A O 1
ATOM 840 N N . ILE A 1 106 ? 32.946 8.245 -14.431 1.00 82.19 106 ILE A N 1
ATOM 841 C CA . ILE A 1 106 ? 31.608 8.684 -14.000 1.00 82.19 106 ILE A CA 1
ATOM 842 C C . ILE A 1 106 ? 30.690 7.476 -13.759 1.00 82.19 106 ILE A C 1
ATOM 844 O O . ILE A 1 106 ? 30.009 7.407 -12.735 1.00 82.19 106 ILE A O 1
ATOM 848 N N . TYR A 1 107 ? 30.694 6.488 -14.657 1.00 81.94 107 TYR A N 1
ATOM 849 C CA . TYR A 1 107 ? 29.923 5.254 -14.496 1.00 81.94 107 TYR A CA 1
ATOM 850 C C . TYR A 1 107 ? 30.336 4.467 -13.241 1.00 81.94 107 TYR A C 1
ATOM 852 O O . TYR A 1 107 ? 29.475 4.006 -12.481 1.00 81.94 107 TYR A O 1
ATOM 860 N N . ALA A 1 108 ? 31.642 4.342 -12.988 1.00 83.88 108 ALA A N 1
ATOM 861 C CA . ALA A 1 108 ? 32.173 3.683 -11.800 1.00 83.88 108 ALA A CA 1
ATOM 862 C C . ALA A 1 108 ? 31.747 4.414 -10.516 1.00 83.88 108 ALA A C 1
ATOM 864 O O . ALA A 1 108 ? 31.278 3.768 -9.578 1.00 83.88 108 ALA A O 1
ATOM 865 N N . LEU A 1 109 ? 31.811 5.751 -10.501 1.00 86.88 109 LEU A N 1
ATOM 866 C CA . LEU A 1 109 ? 31.353 6.579 -9.381 1.00 86.88 109 LEU A CA 1
ATOM 867 C C . LEU A 1 109 ? 29.855 6.403 -9.106 1.00 86.88 109 LEU A C 1
ATOM 869 O O . LEU A 1 109 ? 29.465 6.199 -7.958 1.00 86.88 109 LEU A O 1
ATOM 873 N N . ILE A 1 110 ? 29.011 6.419 -10.143 1.00 84.62 110 ILE A N 1
ATOM 874 C CA . ILE A 1 110 ? 27.562 6.199 -9.999 1.00 84.62 110 ILE A CA 1
ATOM 875 C C . ILE A 1 110 ? 27.281 4.795 -9.452 1.00 84.62 110 ILE A C 1
ATOM 877 O O . ILE A 1 110 ? 26.441 4.623 -8.567 1.00 84.62 110 ILE A O 1
ATOM 881 N N . THR A 1 111 ? 27.982 3.780 -9.956 1.00 82.50 111 THR A N 1
ATOM 882 C CA . THR A 1 111 ? 27.806 2.390 -9.515 1.00 82.50 111 THR A CA 1
ATOM 883 C C . THR A 1 111 ? 28.234 2.212 -8.059 1.00 82.50 111 THR A C 1
ATOM 885 O O . THR A 1 111 ? 27.502 1.605 -7.273 1.00 82.50 111 THR A O 1
ATOM 888 N N . LEU A 1 112 ? 29.365 2.808 -7.675 1.00 87.12 112 LEU A N 1
ATOM 889 C CA . LEU A 1 112 ? 29.854 2.823 -6.300 1.00 87.12 112 LEU A CA 1
ATOM 890 C C . LEU A 1 112 ? 28.878 3.551 -5.371 1.00 87.12 112 LEU A C 1
ATOM 892 O O . LEU A 1 112 ? 28.511 3.008 -4.333 1.00 87.12 112 LEU A O 1
ATOM 896 N N . ALA A 1 113 ? 28.387 4.728 -5.764 1.00 82.50 113 ALA A N 1
ATOM 897 C CA . ALA A 1 113 ? 27.400 5.479 -4.993 1.00 82.50 113 ALA A CA 1
ATOM 898 C C . ALA A 1 113 ? 26.126 4.653 -4.759 1.00 82.50 113 ALA A C 1
ATOM 900 O O . ALA A 1 113 ? 25.649 4.556 -3.631 1.00 82.50 113 ALA A O 1
ATOM 901 N N . ARG A 1 114 ? 25.614 3.970 -5.793 1.00 83.69 114 ARG A N 1
ATOM 902 C CA . ARG A 1 114 ? 24.454 3.069 -5.666 1.00 83.69 114 ARG A CA 1
ATOM 903 C C . ARG A 1 114 ? 24.725 1.908 -4.715 1.00 83.69 114 ARG A C 1
ATOM 905 O O . ARG A 1 114 ? 23.850 1.553 -3.923 1.00 83.69 114 ARG A O 1
ATOM 912 N N . TYR A 1 115 ? 25.911 1.310 -4.798 1.00 85.12 115 TYR A N 1
ATOM 913 C CA . TYR A 1 115 ? 26.318 0.228 -3.908 1.00 85.12 115 TYR A CA 1
ATOM 914 C C . TYR A 1 115 ? 26.372 0.700 -2.450 1.00 85.12 115 TYR A C 1
ATOM 916 O O . TYR A 1 115 ? 25.770 0.073 -1.578 1.00 85.12 115 TYR A O 1
ATOM 924 N N . VAL A 1 116 ? 26.996 1.854 -2.202 1.00 87.31 116 VAL A N 1
ATOM 925 C CA . VAL A 1 116 ? 27.078 2.484 -0.879 1.00 87.31 116 VAL A CA 1
ATOM 926 C C . VAL A 1 116 ? 25.687 2.824 -0.344 1.00 87.31 116 VAL A C 1
ATOM 928 O O . VAL A 1 116 ? 25.371 2.459 0.785 1.00 87.31 116 VAL A O 1
ATOM 931 N N . SER A 1 117 ? 24.807 3.438 -1.141 1.00 80.44 117 SER A N 1
ATOM 932 C CA . SER A 1 117 ? 23.430 3.732 -0.717 1.00 80.44 117 SER A CA 1
ATOM 933 C C . SER A 1 117 ? 22.655 2.468 -0.348 1.00 80.44 117 SER A C 1
ATOM 935 O O . SER A 1 117 ? 21.939 2.455 0.656 1.00 80.44 117 SER A O 1
ATOM 937 N N . LYS A 1 118 ? 22.809 1.386 -1.123 1.00 78.25 118 LYS A N 1
ATOM 938 C CA . LYS A 1 118 ? 22.194 0.090 -0.812 1.00 78.25 118 LYS A CA 1
ATOM 939 C C . LYS A 1 118 ? 22.738 -0.455 0.508 1.00 78.25 118 LYS A C 1
ATOM 941 O O . LYS A 1 118 ? 21.950 -0.840 1.364 1.00 78.25 118 LYS A O 1
ATOM 946 N N . PHE A 1 119 ? 24.053 -0.426 0.701 1.00 85.38 119 PHE A N 1
ATOM 947 C CA . PHE A 1 119 ? 24.703 -0.886 1.927 1.00 85.38 119 PHE A CA 1
ATOM 948 C C . PHE A 1 119 ? 24.262 -0.098 3.169 1.00 85.38 119 PHE A C 1
ATOM 950 O O . PHE A 1 119 ? 23.886 -0.696 4.175 1.00 85.38 119 PHE A O 1
ATOM 957 N N . ILE A 1 120 ? 24.229 1.236 3.086 1.00 83.75 120 ILE A N 1
ATOM 958 C CA . ILE A 1 120 ? 23.729 2.107 4.160 1.00 83.75 120 ILE A CA 1
ATOM 959 C C . ILE A 1 120 ? 22.268 1.775 4.479 1.00 83.75 120 ILE A C 1
ATOM 961 O O . ILE A 1 120 ? 21.906 1.652 5.648 1.00 83.75 120 ILE A O 1
ATOM 965 N N . SER A 1 121 ? 21.438 1.579 3.450 1.00 76.25 121 SER A N 1
ATOM 966 C CA . SER A 1 121 ? 20.028 1.215 3.630 1.00 76.25 121 SER A CA 1
ATOM 967 C C . SER A 1 121 ? 19.875 -0.133 4.336 1.00 76.25 121 SER A C 1
ATOM 969 O O . SER A 1 121 ? 19.068 -0.246 5.251 1.00 76.25 121 SER A O 1
ATOM 971 N N . PHE A 1 122 ? 20.682 -1.135 3.971 1.00 84.62 122 PHE A N 1
ATOM 972 C CA . PHE A 1 122 ? 20.695 -2.433 4.652 1.00 84.62 122 PHE A CA 1
ATOM 973 C C . PHE A 1 122 ? 21.103 -2.312 6.118 1.00 84.62 122 PHE A C 1
ATOM 975 O O . PHE A 1 122 ? 20.405 -2.844 6.975 1.00 84.62 122 PHE A O 1
ATOM 982 N N . LYS A 1 123 ? 22.171 -1.563 6.423 1.00 85.00 123 LYS A N 1
ATOM 983 C CA . LYS A 1 123 ? 22.578 -1.318 7.815 1.00 85.00 123 LYS A CA 1
ATOM 984 C C . LYS A 1 123 ? 21.496 -0.608 8.625 1.00 85.00 123 LYS A C 1
ATOM 986 O O . LYS A 1 123 ? 21.322 -0.912 9.801 1.00 85.00 123 LYS A O 1
ATOM 991 N N . LYS A 1 124 ? 20.769 0.330 8.010 1.00 78.38 124 LYS A N 1
ATOM 992 C CA . LYS A 1 124 ? 19.644 1.009 8.662 1.00 78.38 124 LYS A CA 1
ATOM 993 C C . LYS A 1 124 ? 18.520 0.024 8.986 1.00 78.38 124 LYS A C 1
ATOM 995 O O . LYS A 1 124 ? 18.092 -0.026 10.129 1.00 78.38 124 LYS A O 1
ATOM 1000 N N . ILE A 1 125 ? 18.127 -0.807 8.019 1.00 79.00 125 ILE A N 1
ATOM 1001 C CA . ILE A 1 125 ? 17.115 -1.855 8.220 1.00 79.00 125 ILE A CA 1
ATOM 1002 C C . ILE A 1 125 ? 17.546 -2.826 9.324 1.00 79.00 125 ILE A C 1
ATOM 1004 O O . ILE A 1 125 ? 16.729 -3.190 10.156 1.00 79.00 125 ILE A O 1
ATOM 1008 N N . GLU A 1 126 ? 18.818 -3.225 9.367 1.00 84.06 126 GLU A N 1
ATOM 1009 C CA . GLU A 1 126 ? 19.330 -4.125 10.406 1.00 84.06 126 GLU A CA 1
ATOM 1010 C C . GLU A 1 126 ? 19.267 -3.492 11.804 1.00 84.06 126 GLU A C 1
ATOM 1012 O O . GLU A 1 126 ? 18.900 -4.156 12.773 1.00 84.06 126 GLU A O 1
ATOM 1017 N N . LYS A 1 127 ? 19.596 -2.200 11.917 1.00 85.31 127 LYS A N 1
ATOM 1018 C CA . LYS A 1 127 ? 19.462 -1.453 13.172 1.00 85.31 127 LYS A CA 1
ATOM 1019 C C . LYS A 1 127 ? 17.999 -1.370 13.613 1.00 85.31 127 LYS A C 1
ATOM 1021 O O . LYS A 1 127 ? 17.712 -1.643 14.775 1.00 85.31 127 LYS A O 1
ATOM 1026 N N . ASP A 1 128 ? 17.103 -1.025 12.692 1.00 73.56 128 ASP A N 1
ATOM 1027 C CA . ASP A 1 128 ? 15.669 -0.901 12.963 1.00 73.56 128 ASP A CA 1
ATOM 1028 C C . ASP A 1 128 ? 15.068 -2.265 13.354 1.00 73.56 128 ASP A C 1
ATOM 1030 O O . ASP A 1 128 ? 14.278 -2.345 14.290 1.00 73.56 128 ASP A O 1
ATOM 1034 N N . LEU A 1 129 ? 15.508 -3.356 12.712 1.00 76.00 129 LEU A N 1
ATOM 1035 C CA . LEU A 1 129 ? 15.104 -4.724 13.050 1.00 76.00 129 LEU A CA 1
ATOM 1036 C C . LEU A 1 129 ? 15.522 -5.103 14.478 1.00 76.00 129 LEU A C 1
ATOM 1038 O O . LEU A 1 129 ? 14.720 -5.665 15.216 1.00 76.00 129 LEU A O 1
ATOM 1042 N N . LYS A 1 130 ? 16.753 -4.771 14.889 1.00 84.44 130 LYS A N 1
ATOM 1043 C CA . LYS A 1 130 ? 17.242 -5.041 16.254 1.00 84.44 130 LYS A CA 1
ATOM 1044 C C . LYS A 1 130 ? 16.488 -4.232 17.309 1.00 84.44 130 LYS A C 1
ATOM 1046 O O . LYS A 1 130 ? 16.197 -4.762 18.380 1.00 84.44 130 LYS A O 1
ATOM 1051 N N . ALA A 1 131 ? 16.177 -2.967 17.017 1.00 77.00 131 ALA A N 1
ATOM 1052 C CA . ALA A 1 131 ? 15.361 -2.131 17.897 1.00 77.00 131 ALA A CA 1
ATOM 1053 C C . ALA A 1 131 ? 13.957 -2.730 18.063 1.00 77.00 131 ALA A C 1
ATOM 1055 O O . ALA A 1 131 ? 13.530 -2.973 19.189 1.00 77.00 131 ALA A O 1
ATOM 1056 N N . TYR A 1 132 ? 13.317 -3.087 16.946 1.00 72.31 132 TYR A N 1
ATOM 1057 C CA . TYR A 1 132 ? 12.020 -3.756 16.943 1.00 72.31 132 TYR A CA 1
ATOM 1058 C C . TYR A 1 132 ? 12.041 -5.068 17.733 1.00 72.31 132 TYR A C 1
ATOM 1060 O O . TYR A 1 132 ? 11.165 -5.298 18.553 1.00 72.31 132 TYR A O 1
ATOM 1068 N N . GLU A 1 133 ? 13.046 -5.924 17.536 1.00 72.88 133 GLU A N 1
ATOM 1069 C CA . GLU A 1 133 ? 13.131 -7.209 18.236 1.00 72.88 133 GLU A CA 1
ATOM 1070 C C . GLU A 1 133 ? 13.343 -7.039 19.751 1.00 72.88 133 GLU A C 1
ATOM 1072 O O . GLU A 1 133 ? 12.830 -7.829 20.543 1.00 72.88 133 GLU A O 1
ATOM 1077 N N . THR A 1 134 ? 14.071 -5.998 20.164 1.00 79.19 134 THR A N 1
ATOM 1078 C CA . THR A 1 134 ? 14.287 -5.673 21.582 1.00 79.19 134 THR A CA 1
ATOM 1079 C C . THR A 1 134 ? 12.995 -5.189 22.237 1.00 79.19 134 THR A C 1
ATOM 1081 O O . THR A 1 134 ? 12.616 -5.694 23.293 1.00 79.19 134 THR A O 1
ATOM 1084 N N . GLU A 1 135 ? 12.293 -4.255 21.590 1.00 71.19 135 GLU A N 1
ATOM 1085 C CA . GLU A 1 135 ? 10.985 -3.778 22.050 1.00 71.19 135 GLU A CA 1
ATOM 1086 C C . GLU A 1 135 ? 9.968 -4.924 22.069 1.00 71.19 135 GLU A C 1
ATOM 1088 O O . GLU A 1 135 ? 9.316 -5.149 23.086 1.00 71.19 135 GLU A O 1
ATOM 1093 N N . TRP A 1 136 ? 9.906 -5.733 21.010 1.00 62.59 136 TRP A N 1
ATOM 1094 C CA . TRP A 1 136 ? 9.018 -6.890 20.923 1.00 62.59 136 TRP A CA 1
ATOM 1095 C C . TRP A 1 136 ? 9.239 -7.889 22.061 1.00 62.59 136 TRP A C 1
ATOM 1097 O O . TRP A 1 136 ? 8.277 -8.298 22.705 1.00 62.59 136 TRP A O 1
ATOM 1107 N N . LYS A 1 137 ? 10.495 -8.237 22.372 1.00 68.25 137 LYS A N 1
ATOM 1108 C CA . LYS A 1 137 ? 10.815 -9.139 23.493 1.00 68.25 137 LYS A CA 1
ATOM 1109 C C . LYS A 1 137 ? 10.353 -8.580 24.836 1.00 68.25 137 LYS A C 1
ATOM 1111 O O . LYS A 1 137 ? 9.830 -9.343 25.641 1.00 68.25 137 LYS A O 1
ATOM 1116 N N . SER A 1 138 ? 10.488 -7.269 25.055 1.00 66.38 138 SER A N 1
ATOM 1117 C CA . SER A 1 138 ? 10.002 -6.622 26.282 1.00 66.38 138 SER A CA 1
ATOM 1118 C C . SER A 1 138 ? 8.475 -6.685 26.420 1.00 66.38 138 SER A C 1
ATOM 1120 O O . SER A 1 138 ? 7.968 -6.947 27.508 1.00 66.38 138 SER A O 1
ATOM 1122 N N . ILE A 1 139 ? 7.737 -6.543 25.313 1.00 59.09 139 ILE A N 1
ATOM 1123 C CA . ILE A 1 139 ? 6.273 -6.669 25.300 1.00 59.09 139 ILE A CA 1
ATOM 1124 C C . ILE A 1 139 ? 5.870 -8.136 25.539 1.00 59.09 139 ILE A C 1
ATOM 1126 O O . ILE A 1 139 ? 5.037 -8.400 26.402 1.00 59.09 139 ILE A O 1
ATOM 1130 N N . VAL A 1 140 ? 6.520 -9.099 24.865 1.00 62.25 140 VAL A N 1
ATOM 1131 C CA . VAL A 1 140 ? 6.263 -10.552 25.002 1.00 62.25 140 VAL A CA 1
ATOM 1132 C C . VAL A 1 140 ? 6.475 -11.072 26.419 1.00 62.25 140 VAL A C 1
ATOM 1134 O O . VAL A 1 140 ? 5.688 -11.890 26.892 1.00 62.25 140 VAL A O 1
ATOM 1137 N N . GLN A 1 141 ? 7.496 -10.584 27.121 1.00 60.22 141 GLN A N 1
ATOM 1138 C CA . GLN A 1 141 ? 7.812 -11.055 28.469 1.00 60.22 141 GLN A CA 1
ATOM 1139 C C . GLN A 1 141 ? 6.844 -10.584 29.557 1.00 60.22 141 GLN A C 1
ATOM 1141 O O . GLN A 1 141 ? 6.874 -11.157 30.644 1.00 60.22 141 GLN A O 1
ATOM 1146 N N . THR A 1 142 ? 6.013 -9.571 29.298 1.00 55.81 142 THR A N 1
ATOM 1147 C CA . THR A 1 142 ? 5.271 -8.907 30.378 1.00 55.81 142 THR A CA 1
ATOM 1148 C C . THR A 1 142 ? 3.836 -9.423 30.548 1.00 55.81 142 THR A C 1
ATOM 1150 O O . THR A 1 142 ? 3.347 -9.388 31.669 1.00 55.81 142 THR A O 1
ATOM 1153 N N . ASP A 1 143 ? 3.155 -9.929 29.508 1.00 56.69 143 ASP A N 1
ATOM 1154 C CA . ASP A 1 143 ? 1.717 -10.274 29.643 1.00 56.69 143 ASP A CA 1
ATOM 1155 C C . ASP A 1 143 ? 1.122 -11.125 28.489 1.00 56.69 143 ASP A C 1
ATOM 1157 O O . ASP A 1 143 ? -0.094 -11.259 28.353 1.00 56.69 143 ASP A O 1
ATOM 1161 N N . ILE A 1 144 ? 1.950 -11.666 27.578 1.00 57.28 144 ILE A N 1
ATOM 1162 C CA . ILE A 1 144 ? 1.449 -12.103 26.260 1.00 57.28 144 ILE A CA 1
ATOM 1163 C C . ILE A 1 144 ? 0.761 -13.475 26.244 1.00 57.28 144 ILE A C 1
ATOM 1165 O O . ILE A 1 144 ? -0.101 -13.666 25.395 1.00 57.28 144 ILE A O 1
ATOM 1169 N N . SER A 1 145 ? 1.059 -14.424 27.140 1.00 59.91 145 SER A N 1
ATOM 1170 C CA . SER A 1 145 ? 0.469 -15.779 27.039 1.00 59.91 145 SER A CA 1
ATOM 1171 C C . SER A 1 145 ? -1.065 -15.753 27.111 1.00 59.91 145 SER A C 1
ATOM 1173 O O . SER A 1 145 ? -1.741 -16.287 26.230 1.00 59.91 145 SER A O 1
ATOM 1175 N N . ASP A 1 146 ? -1.619 -15.049 28.100 1.00 60.84 146 ASP A N 1
ATOM 1176 C CA . ASP A 1 146 ? -3.071 -14.931 28.293 1.00 60.84 146 ASP A CA 1
ATOM 1177 C C . ASP A 1 146 ? -3.719 -14.091 27.178 1.00 60.84 146 ASP A C 1
ATOM 1179 O O . ASP A 1 146 ? -4.816 -14.372 26.689 1.00 60.84 146 ASP A O 1
ATOM 1183 N N . GLN A 1 147 ? -2.990 -13.083 26.708 1.00 62.75 147 GLN A N 1
ATOM 1184 C CA . GLN A 1 147 ? -3.382 -12.170 25.643 1.00 62.75 147 GLN A CA 1
ATOM 1185 C C . GLN A 1 147 ? -3.387 -12.819 24.243 1.00 62.75 147 GLN A C 1
ATOM 1187 O O . GLN A 1 147 ? -4.320 -12.616 23.460 1.00 62.75 147 GLN A O 1
ATOM 1192 N N . GLN A 1 148 ? -2.386 -13.641 23.922 1.00 64.69 148 GLN A N 1
ATOM 1193 C CA . GLN A 1 148 ? -2.315 -14.446 22.701 1.00 64.69 148 GLN A CA 1
ATOM 1194 C C . GLN A 1 148 ? -3.402 -15.507 22.686 1.00 64.69 148 GLN A C 1
ATOM 1196 O O . GLN A 1 148 ? -4.016 -15.731 21.641 1.00 64.69 148 GLN A O 1
ATOM 1201 N N . GLU A 1 149 ? -3.671 -16.141 23.826 1.00 68.50 149 GLU A N 1
ATOM 1202 C CA . GLU A 1 149 ? -4.764 -17.095 23.925 1.00 68.50 149 GLU A CA 1
ATOM 1203 C C . GLU A 1 149 ? -6.121 -16.412 23.717 1.00 68.50 149 GLU A C 1
ATOM 1205 O O . GLU A 1 149 ? -6.954 -16.915 22.961 1.00 68.50 149 GLU A O 1
ATOM 1210 N N . MET A 1 150 ? -6.324 -15.213 24.270 1.00 64.75 150 MET A N 1
ATOM 1211 C CA . MET A 1 150 ? -7.520 -14.419 23.992 1.00 64.75 150 MET A CA 1
ATOM 1212 C C . MET A 1 150 ? -7.653 -14.071 22.500 1.00 64.75 150 MET A C 1
ATOM 1214 O O . MET A 1 150 ? -8.731 -14.237 21.930 1.00 64.75 150 MET A O 1
ATOM 1218 N N . LEU A 1 151 ? -6.574 -13.640 21.838 1.00 67.50 151 LEU A N 1
ATOM 1219 C CA . LEU A 1 151 ? -6.587 -13.334 20.402 1.00 67.50 151 LEU A CA 1
ATOM 1220 C C . LEU A 1 151 ? -6.855 -14.570 19.534 1.00 67.50 151 LEU A C 1
ATOM 1222 O O . LEU A 1 151 ? -7.612 -14.476 18.564 1.00 67.50 151 LEU A O 1
ATOM 1226 N N . LYS A 1 152 ? -6.285 -15.729 19.888 1.00 75.19 152 LYS A N 1
ATOM 1227 C CA . LYS A 1 152 ? -6.566 -17.008 19.219 1.00 75.19 152 LYS A CA 1
ATOM 1228 C C . LYS A 1 152 ? -8.035 -17.394 19.367 1.00 75.19 152 LYS A C 1
ATOM 1230 O O . LYS A 1 152 ? -8.683 -17.654 18.358 1.00 75.19 152 LYS A O 1
ATOM 1235 N N . ARG A 1 153 ? -8.594 -17.310 20.579 1.00 73.06 153 ARG A N 1
ATOM 1236 C CA . ARG A 1 153 ? -10.023 -17.568 20.832 1.00 73.06 153 ARG A CA 1
ATOM 1237 C C . ARG A 1 153 ? -10.926 -16.622 20.044 1.00 73.06 153 ARG A C 1
ATOM 1239 O O . ARG A 1 153 ? -11.916 -17.055 19.463 1.00 73.06 153 ARG A O 1
ATOM 1246 N N . VAL A 1 154 ? -10.591 -15.331 19.982 1.00 70.62 154 VAL A N 1
ATOM 1247 C CA . VAL A 1 154 ? -11.330 -14.356 19.163 1.00 70.62 154 VAL A CA 1
ATOM 1248 C C . VAL A 1 154 ? -11.271 -14.746 17.684 1.00 70.62 154 VAL A C 1
ATOM 1250 O O . VAL A 1 154 ? -12.304 -14.784 17.022 1.00 70.62 154 VAL A O 1
ATOM 1253 N N . GLN A 1 155 ? -10.093 -15.089 17.164 1.00 75.44 155 GLN A N 1
ATOM 1254 C CA . GLN A 1 155 ? -9.930 -15.513 15.774 1.00 75.44 155 GLN A CA 1
ATOM 1255 C C . GLN A 1 155 ? -10.714 -16.795 15.453 1.00 75.44 155 GLN A C 1
ATOM 1257 O O . GLN A 1 155 ? -11.343 -16.864 14.397 1.00 75.44 155 GLN A O 1
ATOM 1262 N N . GLU A 1 156 ? -10.692 -17.793 16.337 1.00 74.56 156 GLU A N 1
ATOM 1263 C CA . GLU A 1 156 ? -11.447 -19.042 16.192 1.00 74.56 156 GLU A CA 1
ATOM 1264 C C . GLU A 1 156 ? -12.956 -18.788 16.205 1.00 74.56 156 GLU A C 1
ATOM 1266 O O . GLU A 1 156 ? -13.645 -19.194 15.270 1.00 74.56 156 GLU A O 1
ATOM 1271 N N . ASN A 1 157 ? -13.452 -18.012 17.173 1.00 71.50 157 ASN A N 1
ATOM 1272 C CA . ASN A 1 157 ? -14.869 -17.651 17.272 1.00 71.50 157 ASN A CA 1
ATOM 1273 C C . ASN A 1 157 ? -15.372 -16.925 16.020 1.00 71.50 157 ASN A C 1
ATOM 1275 O O . ASN A 1 157 ? -16.466 -17.203 15.518 1.00 71.50 157 ASN A O 1
ATOM 1279 N N . VAL A 1 158 ? -14.578 -15.998 15.478 1.00 71.06 158 VAL A N 1
ATOM 1280 C CA . VAL A 1 158 ? -14.978 -15.324 14.243 1.00 71.06 158 VAL A CA 1
ATOM 1281 C C . VAL A 1 158 ? -14.860 -16.259 13.047 1.00 71.06 158 VAL A C 1
ATOM 1283 O O . VAL A 1 158 ? -15.742 -16.240 12.198 1.00 71.06 158 VAL A O 1
ATOM 1286 N N . ARG A 1 159 ? -13.845 -17.128 12.976 1.00 70.94 159 ARG A N 1
ATOM 1287 C CA . ARG A 1 159 ? -13.745 -18.124 11.899 1.00 70.94 159 ARG A CA 1
ATOM 1288 C C . ARG A 1 159 ? -14.961 -19.049 11.880 1.00 70.94 159 ARG A C 1
ATOM 1290 O O . ARG A 1 159 ? -15.504 -19.283 10.805 1.00 70.94 159 ARG A O 1
ATOM 1297 N N . GLU A 1 160 ? -15.415 -19.524 13.036 1.00 68.12 160 GLU A N 1
ATOM 1298 C CA . GLU A 1 160 ? -16.663 -20.284 13.139 1.00 68.12 160 GLU A CA 1
ATOM 1299 C C . GLU A 1 160 ? -17.866 -19.467 12.668 1.00 68.12 160 GLU A C 1
ATOM 1301 O O . GLU A 1 160 ? -18.705 -19.979 11.932 1.00 68.12 160 GLU A O 1
ATOM 1306 N N . THR A 1 161 ? -17.929 -18.185 13.035 1.00 66.94 161 THR A N 1
ATOM 1307 C CA . THR A 1 161 ? -19.012 -17.294 12.599 1.00 66.94 161 THR A CA 1
ATOM 1308 C C . THR A 1 161 ? -19.013 -17.106 11.082 1.00 66.94 161 THR A C 1
ATOM 1310 O O . THR A 1 161 ? -20.068 -17.190 10.464 1.00 66.94 161 THR A O 1
ATOM 1313 N N . ILE A 1 162 ? -17.843 -16.931 10.462 1.00 68.00 162 ILE A N 1
ATOM 1314 C CA . ILE A 1 162 ? -17.696 -16.849 9.003 1.00 68.00 162 ILE A CA 1
ATOM 1315 C C . ILE A 1 162 ? -18.176 -18.147 8.348 1.00 68.00 162 ILE A C 1
ATOM 1317 O O . ILE A 1 162 ? -18.924 -18.102 7.377 1.00 68.00 162 ILE A O 1
ATOM 1321 N N . VAL A 1 163 ? -17.774 -19.307 8.878 1.00 64.75 163 VAL A N 1
ATOM 1322 C CA . VAL A 1 163 ? -18.200 -20.612 8.347 1.00 64.75 163 VAL A CA 1
ATOM 1323 C C . VAL A 1 163 ? -19.715 -20.780 8.458 1.00 64.75 163 VAL A C 1
ATOM 1325 O O . VAL A 1 163 ? -20.332 -21.207 7.488 1.00 64.75 163 VAL A O 1
ATOM 1328 N N . ARG A 1 164 ? -20.325 -20.394 9.585 1.00 65.88 164 ARG A N 1
ATOM 1329 C CA . ARG A 1 164 ? -21.788 -20.409 9.754 1.00 65.88 164 ARG A CA 1
ATOM 1330 C C . ARG A 1 164 ? -22.479 -19.477 8.762 1.00 65.88 164 ARG A C 1
ATOM 1332 O O . ARG A 1 164 ? -23.362 -19.925 8.048 1.00 65.88 164 ARG A O 1
ATOM 1339 N N . GLN A 1 165 ? -22.009 -18.235 8.626 1.00 62.88 165 GLN A N 1
ATOM 1340 C CA . GLN A 1 165 ? -22.549 -17.272 7.657 1.00 62.88 165 GLN A CA 1
ATOM 1341 C C . GLN A 1 165 ? -22.445 -17.759 6.205 1.00 62.88 165 GLN A C 1
ATOM 1343 O O . GLN A 1 165 ? -23.299 -17.427 5.388 1.00 62.88 165 GLN A O 1
ATOM 1348 N N . LEU A 1 166 ? -21.392 -18.506 5.862 1.00 59.78 166 LEU A N 1
ATOM 1349 C CA . LEU A 1 166 ? -21.250 -19.128 4.544 1.00 59.78 166 LEU A CA 1
ATOM 1350 C C . LEU A 1 166 ? -22.193 -20.326 4.381 1.00 59.78 166 LEU A C 1
ATOM 1352 O O . LEU A 1 166 ? -22.778 -20.503 3.318 1.00 59.78 166 LEU A O 1
ATOM 1356 N N . PHE A 1 167 ? -22.352 -21.144 5.421 1.00 62.28 167 PHE A N 1
ATOM 1357 C CA . PHE A 1 167 ? -23.224 -22.318 5.398 1.00 62.28 167 PHE A CA 1
ATOM 1358 C C . PHE A 1 167 ? -24.706 -21.934 5.297 1.00 62.28 167 PHE A C 1
ATOM 1360 O O . PHE A 1 167 ? -25.424 -22.520 4.486 1.00 62.28 167 PHE A O 1
ATOM 1367 N N . ASP A 1 168 ? -25.133 -20.913 6.046 1.00 61.91 168 ASP A N 1
ATOM 1368 C CA . ASP A 1 168 ? -26.489 -20.356 5.998 1.00 61.91 168 ASP A CA 1
ATOM 1369 C C . ASP A 1 168 ? -26.811 -19.786 4.610 1.00 61.91 168 ASP A C 1
ATOM 1371 O O . ASP A 1 168 ? -27.911 -19.978 4.105 1.00 61.91 168 ASP A O 1
ATOM 1375 N N . GLU A 1 169 ? -25.844 -19.142 3.948 1.00 58.69 169 GLU A N 1
ATOM 1376 C CA . GLU A 1 169 ? -26.019 -18.614 2.589 1.00 58.69 169 GLU A CA 1
ATOM 1377 C C . GLU A 1 169 ? -26.112 -19.736 1.547 1.00 58.69 169 GLU A C 1
ATOM 1379 O O . GLU A 1 169 ? -26.954 -19.670 0.655 1.00 58.69 169 GLU A O 1
ATOM 1384 N N . ILE A 1 170 ? -25.313 -20.803 1.677 1.00 55.72 170 ILE A N 1
ATOM 1385 C CA . ILE A 1 170 ? -25.446 -21.995 0.822 1.00 55.72 170 ILE A CA 1
ATOM 1386 C C . ILE A 1 170 ? -26.843 -22.612 0.993 1.00 55.72 170 ILE A C 1
ATOM 1388 O O . ILE A 1 170 ? -27.489 -22.927 -0.003 1.00 55.72 170 ILE A O 1
ATOM 1392 N N . HIS A 1 171 ? -27.345 -22.704 2.230 1.00 54.75 171 HIS A N 1
ATOM 1393 C CA . HIS A 1 171 ? -28.678 -23.250 2.507 1.00 54.75 171 HIS A CA 1
ATOM 1394 C C . HIS A 1 171 ? -29.805 -22.342 1.997 1.00 54.75 171 HIS A C 1
ATOM 1396 O O . HIS A 1 171 ? -30.772 -22.845 1.431 1.00 54.75 171 HIS A O 1
ATOM 1402 N N . GLN A 1 172 ? -29.673 -21.017 2.131 1.00 54.34 172 GLN A N 1
ATOM 1403 C CA . GLN A 1 172 ? -30.636 -20.058 1.576 1.00 54.34 172 GLN A CA 1
ATOM 1404 C C . GLN A 1 172 ? -30.651 -20.090 0.042 1.00 54.34 172 GLN A C 1
ATOM 1406 O O . GLN A 1 172 ? -31.715 -20.064 -0.571 1.00 54.34 172 GLN A O 1
ATOM 1411 N N . THR A 1 173 ? -29.485 -20.249 -0.592 1.00 47.28 173 THR A N 1
ATOM 1412 C CA . THR A 1 173 ? -29.376 -20.340 -2.057 1.00 47.28 173 THR A CA 1
ATOM 1413 C C . THR A 1 173 ? -29.984 -21.644 -2.598 1.00 47.28 173 THR A C 1
ATOM 1415 O O . THR A 1 173 ? -30.514 -21.657 -3.710 1.00 47.28 173 THR A O 1
ATOM 1418 N N . GLU A 1 174 ? -29.958 -22.733 -1.819 1.00 44.34 174 GLU A N 1
ATOM 1419 C CA . GLU A 1 174 ? -30.661 -23.984 -2.145 1.00 44.34 174 GLU A CA 1
ATOM 1420 C C . GLU A 1 174 ? -32.177 -23.908 -1.878 1.00 44.34 174 GLU A C 1
ATOM 1422 O O . GLU A 1 174 ? -32.953 -24.494 -2.636 1.00 44.34 174 GLU A O 1
ATOM 1427 N N . SER A 1 175 ? -32.638 -23.159 -0.866 1.00 41.03 175 SER A N 1
ATOM 1428 C CA . SER A 1 175 ? -34.0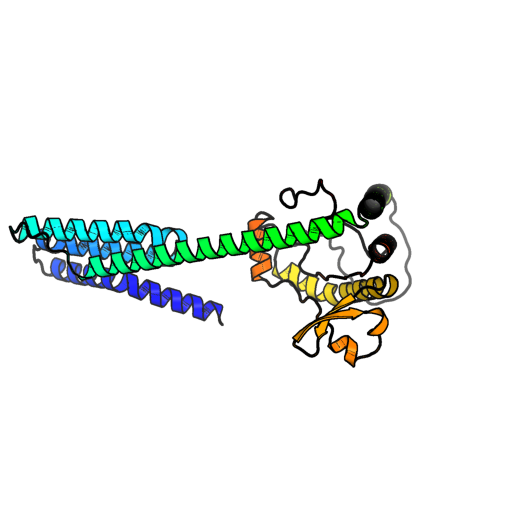78 -22.991 -0.599 1.00 41.03 175 SER A CA 1
ATOM 1429 C C . SER A 1 175 ? -34.774 -22.001 -1.540 1.00 41.03 175 SER A C 1
ATOM 1431 O O . SER A 1 175 ? -35.950 -22.186 -1.867 1.00 41.03 175 SER A O 1
ATOM 1433 N N . ASP A 1 176 ? -34.056 -20.989 -2.031 1.00 41.50 176 ASP A N 1
ATOM 1434 C CA . ASP A 1 176 ? -34.610 -19.926 -2.880 1.00 41.50 176 ASP A CA 1
ATOM 1435 C C . ASP A 1 176 ? -34.861 -20.358 -4.336 1.00 41.50 176 ASP A C 1
ATOM 1437 O O . ASP A 1 176 ? -35.496 -19.627 -5.100 1.00 41.50 176 ASP A O 1
ATOM 1441 N N . GLN A 1 177 ? -34.471 -21.579 -4.731 1.00 39.84 177 GLN A N 1
ATOM 1442 C CA . GLN A 1 177 ? -34.899 -22.152 -6.015 1.00 39.84 177 GLN A CA 1
ATOM 1443 C C . GLN A 1 177 ? -36.387 -22.555 -6.051 1.00 39.84 177 GLN A C 1
ATOM 1445 O O . GLN A 1 177 ? -36.890 -22.855 -7.132 1.00 39.84 177 GLN A O 1
ATOM 1450 N N . ASN A 1 178 ? -37.118 -22.516 -4.925 1.00 37.09 178 ASN A N 1
ATOM 1451 C CA . ASN A 1 178 ? -38.498 -23.017 -4.846 1.00 37.09 178 ASN A CA 1
ATOM 1452 C C . ASN A 1 178 ? -39.572 -22.025 -4.357 1.00 37.09 178 ASN A C 1
ATOM 1454 O O . ASN A 1 178 ? -40.695 -22.460 -4.099 1.00 37.09 178 ASN A O 1
ATOM 1458 N N . PHE A 1 179 ? -39.320 -20.713 -4.265 1.00 33.69 179 PHE A N 1
ATOM 1459 C CA . PHE A 1 179 ? -40.375 -19.791 -3.812 1.00 33.69 179 PHE A CA 1
ATOM 1460 C C . PHE A 1 179 ? -40.437 -18.469 -4.586 1.00 33.69 179 PHE A C 1
ATOM 1462 O O . PHE A 1 179 ? -39.912 -17.437 -4.180 1.00 33.69 179 PHE A O 1
ATOM 1469 N N . VAL A 1 180 ? -41.164 -18.490 -5.705 1.00 39.91 180 VAL A N 1
ATOM 1470 C CA . VAL A 1 180 ? -41.744 -17.283 -6.308 1.00 39.91 180 VAL A CA 1
ATOM 1471 C C . VAL A 1 180 ? -43.188 -17.171 -5.825 1.00 39.91 180 VAL A C 1
ATOM 1473 O O . VAL A 1 180 ? -43.999 -18.008 -6.206 1.00 39.91 180 VAL A O 1
ATOM 1476 N N . SER A 1 181 ? -43.514 -16.142 -5.033 1.00 32.50 181 SER A N 1
ATOM 1477 C CA . SER A 1 181 ? -44.722 -15.303 -5.203 1.00 32.50 181 SER A CA 1
ATOM 1478 C C . SER A 1 181 ? -44.975 -14.355 -4.016 1.00 32.50 181 SER A C 1
ATOM 1480 O O . SER A 1 181 ? -45.017 -14.793 -2.872 1.00 32.50 181 SER A O 1
ATOM 1482 N N . SER A 1 182 ? -45.299 -13.096 -4.369 1.00 32.12 182 SER A N 1
ATOM 1483 C CA . SER A 1 182 ? -46.210 -12.121 -3.709 1.00 32.12 182 SER A CA 1
ATOM 1484 C C . SER A 1 182 ? -45.939 -11.736 -2.242 1.00 32.12 182 SER A C 1
ATOM 1486 O O . SER A 1 182 ? -45.966 -12.587 -1.370 1.00 32.12 182 SER A O 1
ATOM 1488 N N . ASN A 1 183 ? -45.804 -10.469 -1.832 1.00 27.53 183 ASN A N 1
ATOM 1489 C CA . ASN A 1 183 ? -46.573 -9.266 -2.188 1.00 27.53 183 ASN A CA 1
ATOM 1490 C C . ASN A 1 183 ? -45.841 -7.991 -1.666 1.00 27.53 183 ASN A C 1
ATOM 1492 O O . ASN A 1 183 ? -44.918 -8.117 -0.861 1.00 27.53 183 ASN A O 1
ATOM 1496 N N . PRO A 1 184 ? -46.238 -6.768 -2.076 1.00 46.97 184 PRO A N 1
ATOM 1497 C CA . PRO A 1 184 ? -45.522 -5.521 -1.803 1.00 46.97 184 PRO A CA 1
ATOM 1498 C C . PRO A 1 184 ? -46.040 -4.792 -0.551 1.00 46.97 184 PRO A C 1
ATOM 1500 O O . PRO A 1 184 ? -47.234 -4.841 -0.276 1.00 46.97 184 PRO A O 1
ATOM 1503 N N . GLN A 1 185 ? -45.167 -4.045 0.141 1.00 27.97 185 GLN A N 1
ATOM 1504 C CA . GLN A 1 185 ? -45.343 -2.618 0.490 1.00 27.97 185 GLN A CA 1
ATOM 1505 C C . GLN A 1 185 ? -44.302 -2.122 1.520 1.00 27.97 185 GLN A C 1
ATOM 1507 O O . GLN A 1 185 ? -44.140 -2.707 2.584 1.00 27.97 185 GLN A O 1
ATOM 1512 N N . VAL A 1 186 ? -43.681 -0.981 1.178 1.00 26.41 186 VAL A N 1
ATOM 1513 C CA . VAL A 1 186 ? -43.340 0.218 1.989 1.00 26.41 186 VAL A CA 1
ATOM 1514 C C . VAL A 1 186 ? -41.926 0.762 1.691 1.00 26.41 186 VAL A C 1
ATOM 1516 O O . VAL A 1 186 ? -40.911 0.211 2.092 1.00 26.41 186 VAL A O 1
ATOM 1519 N N . SER A 1 187 ? -41.935 1.893 0.973 1.00 29.14 187 SER A N 1
ATOM 1520 C CA . SER A 1 187 ? -41.036 3.062 0.949 1.00 29.14 187 SER A CA 1
ATOM 1521 C C . SER A 1 187 ? -39.541 2.948 1.279 1.00 29.14 187 SER A C 1
ATOM 1523 O O . SER A 1 187 ? -39.146 2.968 2.437 1.00 29.14 187 SER A O 1
ATOM 1525 N N . LEU A 1 188 ? -38.716 3.149 0.248 1.00 27.66 188 LEU A N 1
ATOM 1526 C CA . LEU A 1 188 ? -37.850 4.329 0.083 1.00 27.66 188 LEU A CA 1
ATOM 1527 C C . LEU A 1 188 ? -37.343 4.311 -1.363 1.00 27.66 188 LEU A C 1
ATOM 1529 O O . LEU A 1 188 ? -36.905 3.268 -1.840 1.00 27.66 188 LEU A O 1
ATOM 1533 N N . THR A 1 189 ? -37.432 5.432 -2.082 1.00 28.86 189 THR A N 1
ATOM 1534 C CA . THR A 1 189 ? -36.979 5.549 -3.479 1.00 28.86 189 THR A CA 1
ATOM 1535 C C . THR A 1 189 ? -35.451 5.494 -3.547 1.00 28.86 189 THR A C 1
ATOM 1537 O O . THR A 1 189 ? -34.776 6.495 -3.763 1.00 28.86 189 THR A O 1
ATOM 1540 N N . ILE A 1 190 ? -34.894 4.306 -3.343 1.00 33.69 190 ILE A N 1
ATOM 1541 C CA . ILE A 1 190 ? -33.601 3.918 -3.879 1.00 33.69 190 ILE A CA 1
ATOM 1542 C C . ILE A 1 190 ? -33.909 3.564 -5.332 1.00 33.69 190 ILE A C 1
ATOM 1544 O O . ILE A 1 190 ? -34.753 2.706 -5.594 1.00 33.69 190 ILE A O 1
ATOM 1548 N N . LEU A 1 191 ? -33.306 4.294 -6.275 1.00 28.05 191 LEU A N 1
ATOM 1549 C CA . LEU A 1 191 ? -33.335 3.950 -7.699 1.00 28.05 191 LEU A CA 1
ATOM 1550 C C . LEU A 1 191 ? -33.184 2.430 -7.839 1.00 28.05 191 LEU A C 1
ATOM 1552 O O . LEU A 1 191 ? -32.274 1.889 -7.206 1.00 28.05 191 LEU A O 1
ATOM 1556 N N . PRO A 1 192 ? -34.043 1.742 -8.613 1.00 30.61 192 PRO A N 1
ATOM 1557 C CA . PRO A 1 192 ? -33.966 0.300 -8.744 1.00 30.61 192 PRO A CA 1
ATOM 1558 C C . PRO A 1 192 ? -32.593 -0.022 -9.320 1.00 30.61 192 PRO A C 1
ATOM 1560 O O . PRO A 1 192 ? -32.336 0.196 -10.505 1.00 30.61 192 PRO A O 1
ATOM 1563 N N . THR A 1 193 ? -31.679 -0.496 -8.474 1.00 32.25 193 THR A N 1
ATOM 1564 C CA . THR A 1 193 ? -30.501 -1.193 -8.958 1.00 32.25 193 THR A CA 1
ATOM 1565 C C . THR A 1 193 ? -31.066 -2.361 -9.750 1.00 32.25 193 THR A C 1
ATOM 1567 O O . THR A 1 193 ? -31.794 -3.170 -9.162 1.00 32.25 193 THR A O 1
ATOM 1570 N N . PRO A 1 194 ? -30.824 -2.439 -11.073 1.00 33.88 194 PRO A N 1
ATOM 1571 C CA . PRO A 1 194 ? -31.209 -3.623 -11.816 1.00 33.88 194 PRO A CA 1
ATOM 1572 C C . PRO A 1 194 ? -30.599 -4.820 -11.095 1.00 33.88 194 PRO A C 1
ATOM 1574 O O . PRO A 1 194 ? -29.620 -4.666 -10.367 1.00 33.88 194 PRO A O 1
ATOM 1577 N N . ASN A 1 195 ? -31.207 -5.986 -11.265 1.00 35.62 195 ASN A N 1
ATOM 1578 C CA . ASN A 1 195 ? -30.736 -7.266 -10.761 1.00 35.62 195 ASN A CA 1
ATOM 1579 C C . ASN A 1 195 ? -29.303 -7.532 -11.286 1.00 35.62 195 ASN A C 1
ATOM 1581 O O . ASN A 1 195 ? -29.101 -8.225 -12.281 1.00 35.62 195 ASN A O 1
ATOM 1585 N N . ILE A 1 196 ? -28.306 -6.860 -10.702 1.00 40.44 196 ILE A N 1
ATOM 1586 C CA . ILE A 1 196 ? -26.898 -6.946 -11.050 1.00 40.44 196 ILE A CA 1
ATOM 1587 C C . ILE A 1 196 ? -26.457 -8.191 -10.316 1.00 40.44 196 ILE A C 1
ATOM 1589 O O . ILE A 1 196 ? -26.072 -8.141 -9.149 1.00 40.44 196 ILE A O 1
ATOM 1593 N N . GLN A 1 197 ? -26.517 -9.323 -11.015 1.00 39.72 197 GLN A N 1
ATOM 1594 C CA . GLN A 1 197 ? -25.640 -10.426 -10.662 1.00 39.72 197 GLN A CA 1
ATOM 1595 C C . GLN A 1 197 ? -24.244 -9.835 -10.438 1.00 39.72 197 GLN A C 1
ATOM 1597 O O . GLN A 1 197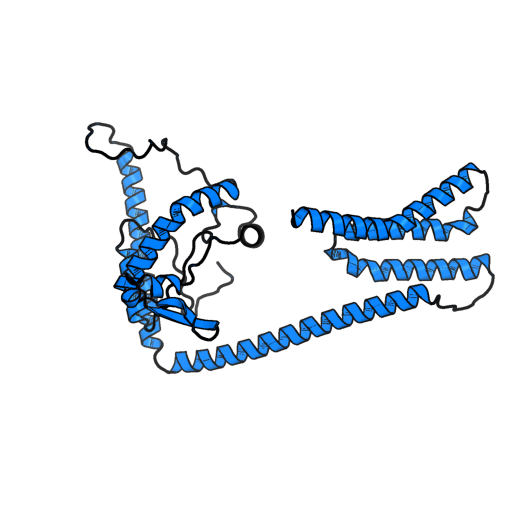 ? -23.822 -9.032 -11.279 1.00 39.72 197 GLN A O 1
ATOM 1602 N N . PRO A 1 198 ? -23.559 -10.145 -9.323 1.00 50.53 198 PRO A N 1
ATOM 1603 C CA . PRO A 1 198 ? -22.295 -9.518 -8.963 1.00 50.53 198 PRO A CA 1
ATOM 1604 C C . PRO A 1 198 ? -21.247 -9.850 -10.025 1.00 50.53 198 PRO A C 1
ATOM 1606 O O . PRO A 1 198 ? -20.519 -10.835 -9.947 1.00 50.53 198 PRO A O 1
ATOM 1609 N N . SER A 1 199 ? -21.196 -9.039 -11.079 1.00 53.06 199 SER A N 1
ATOM 1610 C CA . SER A 1 199 ? -20.205 -9.186 -12.123 1.00 53.06 199 SER A CA 1
ATOM 1611 C C . SER A 1 199 ? -18.878 -8.737 -11.519 1.00 53.06 199 SER A C 1
ATOM 1613 O O . SER A 1 199 ? -18.828 -7.626 -10.976 1.00 53.06 199 SER A O 1
ATOM 1615 N N . PRO A 1 200 ? -17.816 -9.552 -11.596 1.00 63.41 200 PRO A N 1
ATOM 1616 C CA . PRO A 1 200 ? -16.527 -9.188 -11.032 1.00 63.41 200 PRO A CA 1
ATOM 1617 C C . PRO A 1 200 ? -16.070 -7.856 -11.623 1.00 63.41 200 PRO A C 1
ATOM 1619 O O . PRO A 1 200 ? -16.205 -7.622 -12.827 1.00 63.41 200 PRO A O 1
ATOM 1622 N N . VAL A 1 201 ? -15.560 -6.973 -10.766 1.00 73.50 201 VAL A N 1
ATOM 1623 C CA . VAL A 1 201 ? -15.096 -5.644 -11.169 1.00 73.50 201 VAL A CA 1
ATOM 1624 C C . VAL A 1 201 ? -13.969 -5.799 -12.189 1.00 73.50 201 VAL A C 1
ATOM 1626 O O . VAL A 1 201 ? -12.927 -6.379 -11.887 1.00 73.50 201 VAL A O 1
ATOM 1629 N N . LYS A 1 202 ? -14.191 -5.302 -13.413 1.00 76.06 202 LYS A N 1
ATOM 1630 C CA . LYS A 1 202 ? -13.275 -5.521 -14.549 1.00 76.06 202 LYS A CA 1
ATOM 1631 C C . LYS A 1 202 ? -12.263 -4.398 -14.730 1.00 76.06 202 LYS A C 1
ATOM 1633 O O . LYS A 1 202 ? -11.223 -4.611 -15.348 1.00 76.06 202 LYS A O 1
ATOM 1638 N N . SER A 1 203 ? -12.563 -3.203 -14.227 1.00 82.69 203 SER A N 1
ATOM 1639 C CA . SER A 1 203 ? -11.702 -2.033 -14.378 1.00 82.69 203 SER A CA 1
ATOM 1640 C C . SER A 1 203 ? -11.420 -1.361 -13.043 1.00 82.69 203 SER A C 1
ATOM 1642 O O . SER A 1 203 ? -12.235 -1.365 -12.120 1.00 82.69 203 SER A O 1
ATOM 1644 N N . LEU A 1 204 ? -10.236 -0.756 -12.953 1.00 84.31 204 LEU A N 1
ATOM 1645 C CA . LEU A 1 204 ? -9.825 -0.015 -11.769 1.00 84.31 204 LEU A CA 1
ATOM 1646 C C . LEU A 1 204 ? -10.736 1.199 -11.539 1.00 84.31 204 LEU A C 1
ATOM 1648 O O . LEU A 1 204 ? -11.116 1.467 -10.406 1.00 84.31 204 LEU A O 1
ATOM 1652 N N . ASP A 1 205 ? -11.154 1.879 -12.605 1.00 83.50 205 ASP A N 1
ATOM 1653 C CA . ASP A 1 205 ? -12.044 3.040 -12.513 1.00 83.50 205 ASP A CA 1
ATOM 1654 C C . ASP A 1 205 ? -13.415 2.671 -11.931 1.00 83.50 205 ASP A C 1
ATOM 1656 O O . ASP A 1 205 ? -13.936 3.392 -11.082 1.00 83.50 205 ASP A O 1
ATOM 1660 N N . GLN A 1 206 ? -13.968 1.514 -12.316 1.00 83.62 206 GLN A N 1
ATOM 1661 C CA . GLN A 1 206 ? -15.208 0.993 -11.735 1.00 83.62 206 GLN A CA 1
ATOM 1662 C C . GLN A 1 206 ? -15.042 0.715 -10.234 1.00 83.62 206 GLN A C 1
ATOM 1664 O O . GLN A 1 206 ? -15.919 1.074 -9.448 1.00 83.62 206 GLN A O 1
ATOM 1669 N N . LEU A 1 207 ? -13.905 0.136 -9.830 1.00 85.69 207 LEU A N 1
ATOM 1670 C CA . LEU A 1 207 ? -13.597 -0.112 -8.419 1.00 85.69 207 LEU A CA 1
ATOM 1671 C C . LEU A 1 207 ? -13.532 1.196 -7.619 1.00 85.69 207 LEU A C 1
ATOM 1673 O O . LEU A 1 207 ? -14.087 1.281 -6.527 1.00 85.69 207 LEU A O 1
ATOM 1677 N N . TYR A 1 208 ? -12.888 2.234 -8.161 1.00 87.06 208 TYR A N 1
ATOM 1678 C CA . TYR A 1 208 ? -12.806 3.539 -7.501 1.00 87.06 208 TYR A CA 1
ATOM 1679 C C . TYR A 1 208 ? -14.153 4.258 -7.439 1.00 87.06 208 TYR A C 1
ATOM 1681 O O . TYR A 1 208 ? -14.455 4.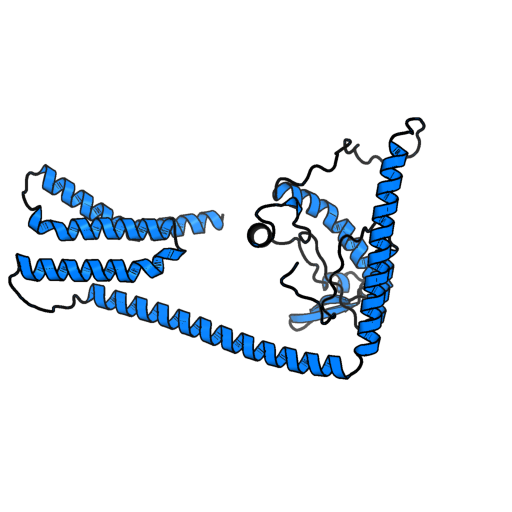873 -6.419 1.00 87.06 208 TYR A O 1
ATOM 1689 N N . ALA A 1 209 ? -14.978 4.159 -8.483 1.00 82.44 209 ALA A N 1
ATOM 1690 C CA . ALA A 1 209 ? -16.327 4.717 -8.468 1.00 82.44 209 ALA A CA 1
ATOM 1691 C C . ALA A 1 209 ? -17.174 4.091 -7.347 1.00 82.44 209 ALA A C 1
ATOM 1693 O O . ALA A 1 209 ? -17.808 4.810 -6.576 1.00 82.44 209 ALA A O 1
ATOM 1694 N N . GLN A 1 210 ? -17.116 2.764 -7.196 1.00 84.81 210 GLN A N 1
ATOM 1695 C CA . GLN A 1 210 ? -17.775 2.057 -6.093 1.00 84.81 210 GLN A CA 1
ATOM 1696 C C . GLN A 1 210 ? -17.180 2.443 -4.731 1.00 84.81 210 GLN A C 1
ATOM 1698 O O . GLN A 1 210 ? -17.920 2.702 -3.784 1.00 84.81 210 GLN A O 1
ATOM 1703 N N . ALA A 1 211 ? -15.853 2.557 -4.633 1.00 87.75 211 ALA A N 1
ATOM 1704 C CA . ALA A 1 211 ? -15.168 2.935 -3.399 1.00 87.75 211 ALA A CA 1
ATOM 1705 C C . ALA A 1 211 ? -15.581 4.324 -2.884 1.00 87.75 211 ALA A C 1
ATOM 1707 O O . ALA A 1 211 ? -15.739 4.495 -1.679 1.00 87.75 211 ALA A O 1
ATOM 1708 N N . ILE A 1 212 ? -15.796 5.300 -3.774 1.00 85.62 212 ILE A N 1
ATOM 1709 C CA . ILE A 1 212 ? -16.260 6.649 -3.400 1.00 85.62 212 ILE A CA 1
ATOM 1710 C C . ILE A 1 212 ? -17.644 6.597 -2.742 1.00 85.62 212 ILE A C 1
ATOM 1712 O O . ILE A 1 212 ? -17.883 7.308 -1.768 1.00 85.62 212 ILE A O 1
ATOM 1716 N N . LEU A 1 213 ? -18.539 5.742 -3.245 1.00 82.00 213 LEU A N 1
ATOM 1717 C CA . LEU A 1 213 ? -19.890 5.583 -2.701 1.00 82.00 213 LEU A CA 1
ATOM 1718 C C . LEU A 1 213 ? -19.888 4.848 -1.354 1.00 82.00 213 LEU A C 1
ATOM 1720 O O . LEU A 1 213 ? -20.637 5.212 -0.451 1.00 82.00 213 LEU A O 1
ATOM 1724 N N . VAL A 1 214 ? -19.029 3.836 -1.207 1.00 86.19 214 VAL A N 1
ATOM 1725 C CA . VAL A 1 214 ? -18.938 3.016 0.013 1.00 86.19 214 VAL A CA 1
ATOM 1726 C C . VAL A 1 214 ? -18.185 3.731 1.137 1.00 86.19 214 VAL A C 1
ATOM 1728 O O . VAL A 1 214 ? -18.517 3.542 2.305 1.00 86.19 214 VAL A O 1
ATOM 1731 N N . TYR A 1 215 ? -17.203 4.578 0.812 1.00 88.50 215 TYR A N 1
ATOM 1732 C CA . TYR A 1 215 ? -16.349 5.270 1.784 1.00 88.50 215 TYR A CA 1
ATOM 1733 C C . TYR A 1 215 ? -17.102 5.936 2.956 1.00 88.50 215 TYR A C 1
ATOM 1735 O O . TYR A 1 215 ? -16.766 5.629 4.100 1.00 88.50 215 TYR A O 1
ATOM 1743 N N . PRO A 1 216 ? -18.126 6.793 2.751 1.00 88.75 216 PRO A N 1
ATOM 1744 C CA . PRO A 1 216 ? -18.823 7.436 3.869 1.00 88.75 216 PRO A CA 1
ATOM 1745 C C . PRO A 1 216 ? -19.604 6.449 4.751 1.00 88.75 216 PRO A C 1
ATOM 1747 O O . PRO A 1 216 ? -19.695 6.655 5.960 1.00 88.75 216 PRO A O 1
ATOM 1750 N N . LEU A 1 217 ? -20.151 5.374 4.172 1.00 88.62 217 LEU A N 1
ATOM 1751 C CA . LEU A 1 217 ? -20.858 4.331 4.925 1.00 88.62 217 LEU A CA 1
ATOM 1752 C C . LEU A 1 217 ? -19.877 3.520 5.774 1.00 88.62 217 LEU A C 1
ATOM 1754 O O . LEU A 1 217 ? -20.097 3.321 6.968 1.00 88.62 217 LEU A O 1
ATOM 1758 N N . PHE A 1 218 ? -18.757 3.127 5.168 1.00 91.00 218 PHE A N 1
ATOM 1759 C CA . PHE A 1 218 ? -17.664 2.444 5.847 1.00 91.00 218 PHE A CA 1
ATOM 1760 C C . PHE A 1 218 ? -17.128 3.273 7.018 1.00 91.00 218 PHE A C 1
ATOM 1762 O O . PHE A 1 218 ? -16.976 2.759 8.124 1.00 91.00 218 PHE A O 1
ATOM 1769 N N . LEU A 1 219 ? -16.905 4.572 6.801 1.00 91.44 219 LEU A N 1
ATOM 1770 C CA . LEU A 1 219 ? -16.377 5.461 7.829 1.00 91.44 219 LEU A CA 1
ATOM 1771 C C . LEU A 1 219 ? -17.314 5.567 9.039 1.00 91.44 219 LEU A C 1
ATOM 1773 O O . LEU A 1 219 ? -16.854 5.481 10.174 1.00 91.44 219 LEU A O 1
ATOM 1777 N N . ARG A 1 220 ? -18.630 5.674 8.811 1.00 90.12 220 ARG A N 1
ATOM 1778 C CA . ARG A 1 220 ? -19.628 5.684 9.895 1.00 90.12 220 ARG A CA 1
ATOM 1779 C C . ARG A 1 220 ? -19.592 4.406 10.728 1.00 90.12 220 ARG A C 1
ATOM 1781 O O . ARG A 1 220 ? -19.681 4.476 11.951 1.00 90.12 220 ARG A O 1
ATOM 1788 N N . LYS A 1 221 ? -19.433 3.245 10.088 1.00 91.94 221 LYS A N 1
ATOM 1789 C CA . LYS A 1 221 ? -19.300 1.963 10.796 1.00 91.94 221 LYS A CA 1
ATOM 1790 C C . LYS A 1 221 ? -18.025 1.904 11.623 1.00 91.94 221 LYS A C 1
ATOM 1792 O O . LYS A 1 221 ? -18.075 1.539 12.792 1.00 91.94 221 LYS A O 1
ATOM 1797 N N . VAL A 1 222 ? -16.903 2.335 11.052 1.00 93.12 222 VAL A N 1
ATOM 1798 C CA . VAL A 1 222 ? -15.616 2.406 11.756 1.00 93.12 222 VAL A CA 1
ATOM 1799 C C . VAL A 1 222 ? -15.697 3.326 12.977 1.00 93.12 222 VAL A C 1
ATOM 1801 O O . VAL A 1 222 ? -15.270 2.940 14.063 1.00 93.12 222 VAL A O 1
ATOM 1804 N N . GLN A 1 223 ? -16.311 4.500 12.831 1.00 92.38 223 GLN A N 1
ATOM 1805 C CA . GLN A 1 223 ? -16.585 5.426 13.932 1.00 92.38 223 GLN A CA 1
ATOM 1806 C C . GLN A 1 223 ? -17.474 4.787 15.007 1.00 92.38 223 GLN A C 1
ATOM 1808 O O . GLN A 1 223 ? -17.188 4.893 16.197 1.00 92.38 223 GLN A O 1
ATOM 1813 N N . HIS A 1 224 ? -18.532 4.081 14.613 1.00 91.88 224 HIS A N 1
ATOM 1814 C CA . HIS A 1 224 ? -19.413 3.396 15.556 1.00 91.88 224 HIS A CA 1
ATOM 1815 C C . HIS A 1 224 ? -18.678 2.309 16.358 1.00 91.88 224 HIS A C 1
ATOM 1817 O O . HIS A 1 224 ? -18.768 2.282 17.586 1.00 91.88 224 HIS A O 1
ATOM 1823 N N . ILE A 1 225 ? -17.884 1.471 15.684 1.00 93.25 225 ILE A N 1
ATOM 1824 C CA . ILE A 1 225 ? -17.068 0.429 16.324 1.00 93.25 225 ILE A CA 1
ATOM 1825 C C . ILE A 1 225 ? -16.055 1.058 17.287 1.00 93.25 225 ILE A C 1
ATOM 1827 O O . ILE A 1 225 ? -15.939 0.615 18.429 1.00 93.25 225 ILE A O 1
ATOM 1831 N N . ALA A 1 226 ? -15.365 2.123 16.864 1.00 93.31 226 ALA A N 1
ATOM 1832 C CA . ALA A 1 226 ? -14.424 2.845 17.715 1.00 93.31 226 ALA A CA 1
ATOM 1833 C C . ALA A 1 226 ? -15.113 3.464 18.942 1.00 93.31 226 ALA A C 1
ATOM 1835 O O . ALA A 1 226 ? -14.552 3.453 20.032 1.00 93.31 226 ALA A O 1
ATOM 1836 N N . HIS A 1 227 ? -16.348 3.952 18.814 1.00 91.81 227 HIS A N 1
ATOM 1837 C CA . HIS A 1 227 ? -17.093 4.503 19.946 1.00 91.81 227 HIS A CA 1
ATOM 1838 C C . HIS A 1 227 ? -17.403 3.432 21.006 1.00 91.81 227 HIS A C 1
ATOM 1840 O O . HIS A 1 227 ? -17.171 3.646 22.203 1.00 91.81 227 HIS A O 1
ATOM 1846 N N . ILE A 1 228 ? -17.878 2.263 20.559 1.00 90.75 228 ILE A N 1
ATOM 1847 C CA . ILE A 1 228 ? -18.203 1.122 21.428 1.00 90.75 228 ILE A CA 1
ATOM 1848 C C . ILE A 1 228 ? -16.944 0.619 22.134 1.00 90.75 228 ILE A C 1
ATOM 1850 O O . ILE A 1 228 ? -16.923 0.511 23.357 1.00 90.75 228 ILE A O 1
ATOM 1854 N N . ALA A 1 229 ? -15.887 0.357 21.369 1.00 91.56 229 ALA A N 1
ATOM 1855 C CA . ALA A 1 229 ? -14.683 -0.296 21.863 1.00 91.56 229 ALA A CA 1
ATOM 1856 C C . ALA A 1 229 ? -13.639 0.657 22.469 1.00 91.56 229 ALA A C 1
ATOM 1858 O O . ALA A 1 229 ? -12.614 0.193 22.935 1.00 91.56 229 ALA A O 1
ATOM 1859 N N . GLY A 1 230 ? -13.863 1.976 22.466 1.00 89.81 230 GLY A N 1
ATOM 1860 C CA . GLY A 1 230 ? -12.869 2.934 22.975 1.00 89.81 230 GLY A CA 1
ATOM 1861 C C . GLY A 1 230 ? -11.649 3.075 22.058 1.00 89.81 230 GLY A C 1
ATOM 1862 O O . GLY A 1 230 ? -10.524 3.193 22.524 1.00 89.81 230 GLY A O 1
ATOM 1863 N N . GLY A 1 231 ? -11.872 3.027 20.746 1.00 91.75 231 GLY A N 1
ATOM 1864 C CA . GLY A 1 231 ? -10.827 3.135 19.738 1.00 91.75 231 GLY A CA 1
ATOM 1865 C C . GLY A 1 231 ? -10.332 4.565 19.511 1.00 91.75 231 GLY A C 1
ATOM 1866 O O . GLY A 1 231 ? -11.085 5.543 19.597 1.00 91.75 231 GLY A O 1
ATOM 1867 N N . TYR A 1 232 ? -9.063 4.657 19.132 1.00 92.25 232 TYR A N 1
ATOM 1868 C CA . TYR A 1 232 ? -8.363 5.888 18.793 1.00 92.25 232 TYR A CA 1
ATOM 1869 C C . TYR A 1 232 ? -8.075 5.969 17.296 1.00 92.25 232 TYR A C 1
ATOM 1871 O O . TYR A 1 232 ? -7.824 4.956 16.632 1.00 92.25 232 TYR A O 1
ATOM 1879 N N . PHE A 1 233 ? -8.031 7.196 16.782 1.00 93.19 233 PHE A N 1
ATOM 1880 C CA . PHE A 1 233 ? -7.598 7.495 15.421 1.00 93.19 233 PHE A CA 1
ATOM 1881 C C . PHE A 1 233 ? -6.343 8.361 15.417 1.00 93.19 233 PHE A C 1
ATOM 1883 O O . PHE A 1 233 ? -6.108 9.159 16.325 1.00 93.19 233 PHE A O 1
ATOM 1890 N N . ALA A 1 234 ? -5.536 8.222 14.365 1.00 89.50 234 ALA A N 1
ATOM 1891 C CA . ALA A 1 234 ? -4.378 9.079 14.168 1.00 89.50 234 ALA A CA 1
ATOM 1892 C C . ALA A 1 234 ? -4.831 10.523 13.912 1.00 89.50 234 ALA A C 1
ATOM 1894 O O . ALA A 1 234 ? -5.655 10.782 13.036 1.00 89.50 234 ALA A O 1
ATOM 1895 N N . GLY A 1 235 ? -4.255 11.469 14.638 1.00 86.31 235 GLY A N 1
ATOM 1896 C CA . GLY A 1 235 ? -4.494 12.898 14.514 1.00 86.31 235 GLY A CA 1
ATOM 1897 C C . GLY A 1 235 ? -3.196 13.696 14.436 1.00 86.31 235 GLY A C 1
ATOM 1898 O O . GLY A 1 235 ? -2.087 13.154 14.498 1.00 86.31 235 GLY A O 1
ATOM 1899 N N . ARG A 1 236 ? -3.331 15.012 14.263 1.00 78.12 236 ARG A N 1
ATOM 1900 C CA . ARG A 1 236 ? -2.198 15.944 14.358 1.00 78.12 236 ARG A CA 1
ATOM 1901 C C . ARG A 1 236 ? -2.072 16.456 15.789 1.00 78.12 236 ARG A C 1
ATOM 1903 O O . ARG A 1 236 ? -2.982 17.125 16.267 1.00 78.12 236 ARG A O 1
ATOM 1910 N N . GLY A 1 237 ? -0.952 16.153 16.444 1.00 72.75 237 GLY A N 1
ATOM 1911 C CA . GLY A 1 237 ? -0.568 16.813 17.691 1.00 72.75 237 GLY A CA 1
ATOM 1912 C C . GLY A 1 237 ? -0.103 18.252 17.454 1.00 72.75 237 GLY A C 1
ATOM 1913 O O . GLY A 1 237 ? 0.210 18.628 16.320 1.00 72.75 237 GLY A O 1
ATOM 1914 N N . GLU A 1 238 ? -0.037 19.035 18.529 1.00 67.44 238 GLU A N 1
ATOM 1915 C CA . GLU A 1 238 ? 0.333 20.460 18.508 1.00 67.44 238 GLU A CA 1
ATOM 1916 C C . GLU A 1 238 ? 1.740 20.701 17.921 1.00 67.44 238 GLU A C 1
ATOM 1918 O O . GLU A 1 238 ? 1.936 21.656 17.173 1.00 67.44 238 GLU A O 1
ATOM 1923 N N . ASP A 1 239 ? 2.669 19.759 18.115 1.00 66.69 239 ASP A N 1
ATOM 1924 C CA . ASP A 1 239 ? 4.056 19.841 17.625 1.00 66.69 239 ASP A CA 1
ATOM 1925 C C . ASP A 1 239 ? 4.284 19.171 16.254 1.00 66.69 239 ASP A C 1
ATOM 1927 O O . ASP A 1 239 ? 5.417 18.951 15.820 1.00 66.69 239 ASP A O 1
ATOM 1931 N N . GLY A 1 240 ? 3.215 18.753 15.565 1.00 62.41 240 GLY A N 1
ATOM 1932 C CA . GLY A 1 240 ? 3.316 17.946 14.343 1.00 62.41 240 GLY A CA 1
ATOM 1933 C C . GLY A 1 240 ? 3.690 16.474 14.582 1.00 62.41 240 GLY A C 1
ATOM 1934 O O . GLY A 1 240 ? 3.805 15.709 13.620 1.00 62.41 240 GLY A O 1
ATOM 1935 N N . ALA A 1 241 ? 3.829 16.058 15.845 1.00 67.69 241 ALA A N 1
ATOM 1936 C CA . ALA A 1 241 ? 3.923 14.658 16.239 1.00 67.69 241 ALA A CA 1
ATOM 1937 C C . ALA A 1 241 ? 2.599 13.918 15.965 1.00 67.69 241 ALA A C 1
ATOM 1939 O O . ALA A 1 241 ? 1.511 14.504 16.011 1.00 67.69 241 ALA A O 1
ATOM 1940 N N . ALA A 1 242 ? 2.689 12.620 15.658 1.00 71.38 242 ALA A N 1
ATOM 1941 C CA . ALA A 1 242 ? 1.510 11.770 15.531 1.00 71.38 242 ALA A CA 1
ATOM 1942 C C . ALA A 1 242 ? 0.844 11.652 16.908 1.00 71.38 242 ALA A C 1
ATOM 1944 O O . ALA A 1 242 ? 1.434 11.090 17.827 1.00 71.38 242 ALA A O 1
ATOM 1945 N N . SER A 1 243 ? -0.357 12.213 17.038 1.00 84.88 243 SER A N 1
ATOM 1946 C CA . SER A 1 243 ? -1.183 12.081 18.238 1.00 84.88 243 SER A CA 1
ATOM 1947 C C . SER A 1 243 ? -2.289 11.064 17.979 1.00 84.88 243 SER A C 1
ATOM 1949 O O . SER A 1 243 ? -2.697 10.880 16.830 1.00 84.88 243 SER A O 1
ATOM 1951 N N . TYR A 1 244 ? -2.771 10.403 19.025 1.00 88.69 244 TYR A N 1
ATOM 1952 C CA . TYR A 1 244 ? -3.923 9.512 18.957 1.00 88.69 244 TYR A CA 1
ATOM 1953 C C . TYR A 1 244 ? -5.088 10.165 19.689 1.00 88.69 244 TYR A C 1
ATOM 1955 O O . TYR A 1 244 ? -4.959 10.561 20.843 1.00 88.69 244 TYR A O 1
ATOM 1963 N N . ILE A 1 245 ? -6.214 10.309 18.996 1.00 88.12 245 ILE A N 1
ATOM 1964 C CA . ILE A 1 245 ? -7.401 10.993 19.509 1.00 88.12 245 ILE A CA 1
ATOM 1965 C C . ILE A 1 245 ? -8.484 9.947 19.742 1.00 88.12 245 ILE A C 1
ATOM 1967 O O . ILE A 1 245 ? -8.828 9.195 18.825 1.00 88.12 245 ILE A O 1
ATOM 1971 N N . SER A 1 246 ? -9.014 9.899 20.966 1.00 90.50 246 SER A N 1
ATOM 1972 C CA . SER A 1 246 ? -10.121 9.014 21.329 1.00 90.50 246 SER A CA 1
ATOM 1973 C C . SER A 1 246 ? -11.376 9.431 20.576 1.00 90.50 246 SER A C 1
ATOM 1975 O O . SER A 1 246 ? -11.870 10.551 20.737 1.00 90.50 246 SER A O 1
ATOM 1977 N N . TRP A 1 247 ? -11.936 8.526 19.770 1.00 92.38 247 TRP A N 1
ATOM 1978 C CA . TRP A 1 247 ? -13.169 8.836 19.048 1.00 92.38 247 TRP A CA 1
ATOM 1979 C C . TRP A 1 247 ? -14.343 9.070 19.999 1.00 92.38 247 TRP A C 1
ATOM 1981 O O . TRP A 1 247 ? -15.206 9.901 19.731 1.00 92.38 247 TRP A O 1
ATOM 1991 N N . ARG A 1 248 ? -14.362 8.377 21.143 1.00 89.12 248 ARG A N 1
ATOM 1992 C CA . ARG A 1 248 ? -15.409 8.534 22.158 1.00 89.12 248 ARG A CA 1
ATOM 1993 C C . ARG A 1 248 ? -15.469 9.963 22.706 1.00 89.12 248 ARG A C 1
ATOM 1995 O O . ARG A 1 248 ? -16.559 10.451 22.978 1.00 89.12 248 ARG A O 1
ATOM 2002 N N . GLU A 1 249 ? -14.322 10.621 22.848 1.00 87.44 249 GLU A N 1
ATOM 2003 C CA . GLU A 1 249 ? -14.221 11.977 23.401 1.00 87.44 249 GLU A CA 1
ATOM 2004 C C . GLU A 1 249 ? -14.342 13.081 22.348 1.00 87.44 249 GLU A C 1
ATOM 2006 O O . GLU A 1 249 ? -14.779 14.193 22.674 1.00 87.44 249 GLU A O 1
ATOM 2011 N N . ALA A 1 250 ? -13.936 12.772 21.112 1.00 87.38 250 ALA A N 1
ATOM 2012 C CA . ALA A 1 250 ? -13.990 13.678 19.973 1.00 87.38 250 ALA A CA 1
ATOM 2013 C C . ALA A 1 250 ? -15.377 13.734 19.320 1.00 87.38 250 ALA A C 1
ATOM 2015 O O . ALA A 1 250 ? -15.759 14.787 18.818 1.00 87.38 250 ALA A O 1
ATOM 2016 N N . ALA A 1 251 ? -16.140 12.635 19.341 1.00 87.06 251 ALA A N 1
ATOM 2017 C CA . ALA A 1 251 ? -17.455 12.566 18.712 1.00 87.06 251 ALA A CA 1
ATOM 2018 C C . ALA A 1 251 ? -18.391 13.673 19.230 1.00 87.06 251 ALA A C 1
ATOM 2020 O O . ALA A 1 251 ? -18.654 13.781 20.429 1.00 87.06 251 ALA A O 1
ATOM 2021 N N . GLY A 1 252 ? -18.906 14.496 18.314 1.00 82.94 252 GLY A N 1
ATOM 2022 C CA . GLY A 1 252 ? -19.783 15.626 18.625 1.00 82.94 252 GLY A CA 1
ATOM 2023 C C . GLY A 1 252 ? -19.053 16.937 18.939 1.00 82.94 252 GLY A C 1
ATOM 2024 O O . GLY A 1 252 ? -19.717 17.946 19.179 1.00 82.94 252 GLY A O 1
ATOM 2025 N N . LYS A 1 253 ? -17.712 16.959 18.905 1.00 89.44 253 LYS A N 1
ATOM 2026 C CA . LYS A 1 253 ? -16.888 18.171 19.047 1.00 89.44 253 LYS A CA 1
ATOM 2027 C C . LYS A 1 253 ? -16.177 18.473 17.721 1.00 89.44 253 LYS A C 1
ATOM 2029 O O . LYS A 1 253 ? -15.147 17.861 17.434 1.00 89.44 253 LYS A O 1
ATOM 2034 N N . PRO A 1 254 ? -16.654 19.454 16.931 1.00 85.69 254 PRO A N 1
ATOM 2035 C CA . PRO A 1 254 ? -16.113 19.734 15.597 1.00 85.69 254 PRO A CA 1
ATOM 2036 C C . PRO A 1 254 ? -14.607 20.032 15.584 1.00 85.69 254 PRO A C 1
ATOM 2038 O O . PRO A 1 254 ? -13.912 19.680 14.633 1.00 85.69 254 PRO A O 1
ATOM 2041 N N . GLU A 1 255 ? -14.096 20.665 16.643 1.00 85.44 255 GLU A N 1
ATOM 2042 C CA . GLU A 1 255 ? -12.680 21.023 16.774 1.00 85.44 255 GLU A CA 1
ATOM 2043 C C . GLU A 1 255 ? -11.770 19.800 16.935 1.00 85.44 255 GLU A C 1
ATOM 2045 O O . GLU A 1 255 ? -10.686 19.766 16.357 1.00 85.44 255 GLU A O 1
ATOM 2050 N N . GLU A 1 256 ? -12.210 18.781 17.677 1.00 83.81 256 GLU A N 1
ATOM 2051 C CA . GLU A 1 256 ? -11.447 17.544 17.875 1.00 83.81 256 GLU A CA 1
ATOM 2052 C C . GLU A 1 256 ? -11.582 16.610 16.671 1.00 83.81 256 GLU A C 1
ATOM 2054 O O . GLU A 1 256 ? -10.598 16.023 16.221 1.00 83.81 256 GLU A O 1
ATOM 2059 N N . GLU A 1 257 ? -12.774 16.535 16.070 1.00 86.31 257 GLU A N 1
ATOM 2060 C CA . GLU A 1 257 ? -12.992 15.766 14.840 1.00 86.31 257 GLU A CA 1
ATOM 2061 C C . GLU A 1 257 ? -12.116 16.270 13.684 1.00 86.31 257 GLU A C 1
ATOM 2063 O O . GLU A 1 257 ? -11.575 15.469 12.919 1.00 86.31 257 GLU A O 1
ATOM 2068 N N . ALA A 1 258 ? -11.914 17.588 13.579 1.00 85.06 258 ALA A N 1
ATOM 2069 C CA . ALA A 1 258 ? -11.067 18.191 12.550 1.00 85.06 258 ALA A CA 1
ATOM 2070 C C . ALA A 1 258 ? -9.575 17.840 12.697 1.00 85.06 258 ALA A C 1
ATOM 2072 O O . ALA A 1 258 ? -8.827 17.903 11.716 1.00 85.06 258 ALA A O 1
ATOM 2073 N N . LYS A 1 259 ? -9.124 17.459 13.900 1.00 86.81 259 LYS A N 1
ATOM 2074 C CA . LYS A 1 259 ? -7.737 17.037 14.147 1.00 86.81 259 LYS A CA 1
ATOM 2075 C C . LYS A 1 259 ? -7.478 15.598 13.697 1.00 86.81 259 LYS A C 1
ATOM 2077 O O . LYS A 1 259 ? -6.312 15.230 13.512 1.00 86.81 259 LYS A O 1
ATOM 2082 N N . ILE A 1 260 ? -8.528 14.796 13.501 1.00 88.12 260 ILE A N 1
ATOM 2083 C CA . ILE A 1 260 ? -8.423 13.396 13.083 1.00 88.12 260 ILE A CA 1
ATOM 2084 C C . ILE A 1 260 ? -8.050 13.312 11.604 1.00 88.12 260 ILE A C 1
ATOM 2086 O O . ILE A 1 260 ? -8.643 13.936 10.724 1.00 88.12 260 ILE A O 1
ATOM 2090 N N . LYS A 1 261 ? -7.047 12.487 11.317 1.00 90.00 261 LYS A N 1
ATOM 2091 C CA . LYS A 1 261 ? -6.569 12.210 9.971 1.00 90.00 261 LYS A CA 1
ATOM 2092 C C . LYS A 1 261 ? -7.137 10.882 9.481 1.00 90.00 261 LYS A C 1
ATOM 2094 O O . LYS A 1 261 ? -6.551 9.826 9.707 1.00 90.00 261 LYS A O 1
ATOM 2099 N N . TRP A 1 262 ? -8.219 10.969 8.719 1.00 90.75 262 TRP A N 1
ATOM 2100 C CA . TRP A 1 262 ? -8.812 9.823 8.032 1.00 90.75 262 TRP A CA 1
ATOM 2101 C C . TRP A 1 262 ? -7.912 9.277 6.920 1.00 90.75 262 TRP A C 1
ATOM 2103 O O . TRP A 1 262 ? -7.184 10.019 6.239 1.00 90.75 262 TRP A O 1
ATOM 2113 N N . ALA A 1 263 ? -7.961 7.967 6.714 1.00 88.88 263 ALA A N 1
ATOM 2114 C CA . ALA A 1 263 ? -7.279 7.314 5.620 1.00 88.88 263 ALA A CA 1
ATOM 2115 C C . ALA A 1 263 ? -8.062 7.528 4.317 1.00 88.88 263 ALA A C 1
ATOM 2117 O O . ALA A 1 263 ? -9.080 6.906 4.034 1.00 88.88 263 ALA A O 1
ATOM 2118 N N . GLY A 1 264 ? -7.527 8.399 3.462 1.00 88.00 264 GLY A N 1
ATOM 2119 C CA . GLY A 1 264 ? -8.058 8.570 2.114 1.00 88.00 264 GLY A CA 1
ATOM 2120 C C . GLY A 1 264 ? -7.979 7.286 1.279 1.00 88.00 264 GLY A C 1
ATOM 2121 O O . GLY A 1 264 ? -7.210 6.361 1.571 1.00 88.00 264 GLY A O 1
ATOM 2122 N N . LEU A 1 265 ? -8.737 7.276 0.178 1.00 90.19 265 LEU A N 1
ATOM 2123 C CA . LEU A 1 265 ? -8.705 6.194 -0.804 1.00 90.19 265 LEU A CA 1
ATOM 2124 C C . LEU A 1 265 ? -7.267 5.883 -1.230 1.00 90.19 265 LEU A C 1
ATOM 2126 O O . LEU A 1 265 ? -6.443 6.778 -1.447 1.00 90.19 265 LEU A O 1
ATOM 2130 N N . LYS A 1 266 ? -6.966 4.591 -1.380 1.00 89.38 266 LYS A N 1
ATOM 2131 C CA . LYS A 1 266 ? -5.652 4.135 -1.842 1.00 89.38 266 LYS A CA 1
ATOM 2132 C C . LYS A 1 266 ? -5.289 4.848 -3.148 1.00 89.38 266 LYS A C 1
ATOM 2134 O O . LYS A 1 266 ? -6.089 4.875 -4.072 1.00 89.38 266 LYS A O 1
ATOM 2139 N N . GLY A 1 267 ? -4.080 5.395 -3.265 1.00 87.88 267 GLY A N 1
ATOM 2140 C CA . GLY A 1 267 ? -3.651 6.047 -4.510 1.00 87.88 267 GLY A CA 1
ATOM 2141 C C . GLY A 1 267 ? -3.597 5.066 -5.690 1.00 87.88 267 GLY A C 1
ATOM 2142 O O . GLY A 1 267 ? -3.100 3.949 -5.535 1.00 87.88 267 GLY A O 1
ATOM 2143 N N . SER A 1 268 ? -4.050 5.495 -6.870 1.00 87.31 268 SER A N 1
ATOM 2144 C CA . SER A 1 268 ? -4.169 4.653 -8.074 1.00 87.31 268 SER A CA 1
ATOM 2145 C C . SER A 1 268 ? -2.858 3.970 -8.474 1.00 87.31 268 SER A C 1
ATOM 2147 O O . SER A 1 268 ? -2.842 2.768 -8.724 1.00 87.31 268 SER A O 1
ATOM 2149 N N . THR A 1 269 ? -1.726 4.677 -8.430 1.00 86.75 269 THR A N 1
ATOM 2150 C CA . THR A 1 269 ? -0.404 4.089 -8.711 1.00 86.75 269 THR A CA 1
ATOM 2151 C C . THR A 1 269 ? -0.071 2.941 -7.754 1.00 86.75 269 THR A C 1
ATOM 2153 O O . THR A 1 269 ? 0.379 1.881 -8.182 1.00 86.75 269 THR A O 1
ATOM 2156 N N . ARG A 1 270 ? -0.350 3.112 -6.454 1.00 86.44 270 ARG A N 1
ATOM 2157 C CA . ARG A 1 270 ? -0.120 2.071 -5.438 1.00 86.44 270 ARG A CA 1
ATOM 2158 C C . ARG A 1 270 ? -1.085 0.897 -5.583 1.00 86.44 270 ARG A C 1
ATOM 2160 O O . ARG A 1 270 ? -0.717 -0.228 -5.252 1.00 86.44 270 ARG A O 1
ATOM 2167 N N . ALA A 1 271 ? -2.310 1.147 -6.041 1.00 88.25 271 ALA A N 1
ATOM 2168 C CA . ALA A 1 271 ? -3.266 0.095 -6.367 1.00 88.25 271 ALA A CA 1
ATOM 2169 C C . ALA A 1 271 ? -2.762 -0.760 -7.539 1.00 88.25 271 ALA A C 1
ATOM 2171 O O . ALA A 1 271 ? -2.678 -1.978 -7.397 1.00 88.25 271 ALA A O 1
ATOM 2172 N N . VAL A 1 272 ? -2.328 -0.129 -8.638 1.00 86.44 272 VAL A N 1
ATOM 2173 C CA . VAL A 1 272 ? -1.762 -0.819 -9.812 1.00 86.44 272 VAL A CA 1
ATOM 2174 C C . VAL A 1 272 ? -0.537 -1.650 -9.431 1.00 86.44 272 VAL A C 1
ATOM 2176 O O . VAL A 1 272 ? -0.482 -2.834 -9.755 1.00 86.44 272 VAL A O 1
ATOM 2179 N N . GLU A 1 273 ? 0.414 -1.073 -8.690 1.00 85.00 273 GLU A N 1
ATOM 2180 C CA . GLU A 1 273 ? 1.593 -1.801 -8.199 1.00 85.00 273 GLU A CA 1
ATOM 2181 C C . GLU A 1 273 ? 1.203 -3.069 -7.429 1.00 85.00 273 GLU A C 1
ATOM 2183 O O . GLU A 1 273 ? 1.783 -4.135 -7.644 1.00 85.00 273 GLU A O 1
ATOM 2188 N N . LYS A 1 274 ? 0.203 -2.971 -6.543 1.00 85.88 274 LYS A N 1
ATOM 2189 C CA . LYS A 1 274 ? -0.256 -4.101 -5.730 1.00 85.88 274 LYS A CA 1
ATOM 2190 C C . LYS A 1 274 ? -0.951 -5.171 -6.571 1.00 85.88 274 LYS A C 1
ATOM 2192 O O . LYS A 1 274 ? -0.657 -6.350 -6.373 1.00 85.88 274 LYS A O 1
ATOM 2197 N N . ILE A 1 275 ? -1.815 -4.766 -7.505 1.00 85.31 275 ILE A N 1
ATOM 2198 C CA . ILE A 1 275 ? -2.527 -5.662 -8.428 1.00 85.31 275 ILE A CA 1
ATOM 2199 C C . ILE A 1 275 ? -1.538 -6.469 -9.268 1.00 85.31 275 ILE A C 1
ATOM 2201 O O . ILE A 1 275 ? -1.632 -7.694 -9.332 1.00 85.31 275 ILE A O 1
ATOM 2205 N N . VAL A 1 276 ? -0.550 -5.797 -9.862 1.00 83.75 276 VAL A N 1
ATOM 2206 C CA . VAL A 1 276 ? 0.463 -6.455 -10.695 1.00 83.75 276 VAL A CA 1
ATOM 2207 C C . VAL A 1 276 ? 1.338 -7.385 -9.857 1.00 83.75 276 VAL A C 1
ATOM 2209 O O . VAL A 1 276 ? 1.602 -8.511 -10.266 1.00 83.75 276 VAL A O 1
ATOM 2212 N N . ARG A 1 277 ? 1.770 -6.941 -8.670 1.00 80.94 277 ARG A N 1
ATOM 2213 C CA . ARG A 1 277 ? 2.684 -7.714 -7.819 1.00 80.94 277 ARG A CA 1
ATOM 2214 C C . ARG A 1 277 ? 2.030 -8.930 -7.159 1.00 80.94 277 ARG A C 1
ATOM 2216 O O . ARG A 1 277 ? 2.715 -9.927 -6.966 1.00 80.94 277 ARG A O 1
ATOM 2223 N N . SER A 1 278 ? 0.766 -8.821 -6.753 1.00 77.69 278 SER A N 1
ATOM 2224 C CA . SER A 1 278 ? 0.158 -9.764 -5.793 1.00 77.69 278 SER A CA 1
ATOM 2225 C C . SER A 1 278 ? -1.067 -10.488 -6.343 1.00 77.69 278 SER A C 1
ATOM 2227 O O . SER A 1 278 ? -1.408 -11.554 -5.848 1.00 77.69 278 SER A O 1
ATOM 2229 N N . TYR A 1 279 ? -1.734 -9.926 -7.355 1.00 79.62 279 TYR A N 1
ATOM 2230 C CA . TYR A 1 279 ? -3.008 -10.446 -7.862 1.00 79.62 279 TYR A CA 1
ATOM 2231 C C . TYR A 1 279 ? -2.962 -10.820 -9.348 1.00 79.62 279 TYR A C 1
ATOM 2233 O O . TYR A 1 279 ? -3.996 -11.126 -9.933 1.00 79.62 279 TYR A O 1
ATOM 2241 N N . GLY A 1 280 ? -1.777 -10.809 -9.971 1.00 78.50 280 GLY A N 1
ATOM 2242 C CA . GLY A 1 280 ? -1.599 -11.238 -11.362 1.00 78.50 280 GLY A CA 1
ATOM 2243 C C . GLY A 1 280 ? -2.365 -10.390 -12.381 1.00 78.50 280 GLY A C 1
ATOM 2244 O O . GLY A 1 280 ? -2.694 -10.887 -13.451 1.00 78.50 280 GLY A O 1
ATOM 2245 N N . GLY A 1 281 ? -2.674 -9.131 -12.052 1.00 76.94 281 GLY A N 1
ATOM 2246 C CA . GLY A 1 281 ? -3.473 -8.255 -12.918 1.00 76.94 281 GLY A CA 1
ATOM 2247 C C . GLY A 1 281 ? -4.976 -8.241 -12.619 1.00 76.94 281 GLY A C 1
ATOM 2248 O O . GLY A 1 281 ? -5.683 -7.414 -13.188 1.00 76.94 281 GLY A O 1
ATOM 2249 N N . ASP A 1 282 ? -5.469 -9.092 -11.716 1.00 79.38 282 ASP A N 1
ATOM 2250 C CA . ASP A 1 282 ? -6.890 -9.157 -11.366 1.00 79.38 282 ASP A CA 1
ATOM 2251 C C . ASP A 1 282 ? -7.291 -8.034 -10.394 1.00 79.38 282 ASP A C 1
ATOM 2253 O O . ASP A 1 282 ? -6.857 -7.986 -9.239 1.00 79.38 282 ASP A O 1
ATOM 2257 N N . VAL A 1 283 ? -8.125 -7.114 -10.882 1.00 83.44 283 VAL A N 1
ATOM 2258 C CA . VAL A 1 283 ? -8.608 -5.946 -10.131 1.00 83.44 283 VAL A CA 1
ATOM 2259 C C . VAL A 1 283 ? -9.624 -6.346 -9.062 1.00 83.44 283 VAL A C 1
ATOM 2261 O O . VAL A 1 283 ? -9.656 -5.727 -7.999 1.00 83.44 283 VAL A O 1
ATOM 2264 N N . SER A 1 284 ? -10.412 -7.398 -9.298 1.00 80.81 284 SER A N 1
ATOM 2265 C CA . SER A 1 284 ? -11.492 -7.816 -8.393 1.00 80.81 284 SER A CA 1
ATOM 2266 C C . SER A 1 284 ? -10.987 -8.274 -7.017 1.00 80.81 284 SER A C 1
ATOM 2268 O O . SER A 1 284 ? -11.723 -8.241 -6.035 1.00 80.81 284 SER A O 1
ATOM 2270 N N . LYS A 1 285 ? -9.702 -8.637 -6.921 1.00 82.56 285 LYS A N 1
ATOM 2271 C CA . LYS A 1 285 ? -9.038 -9.080 -5.686 1.00 82.56 285 LYS A CA 1
ATOM 2272 C C . LYS A 1 285 ? -8.493 -7.933 -4.830 1.00 82.56 285 LYS A C 1
ATOM 2274 O O . LYS A 1 285 ? -7.978 -8.172 -3.734 1.00 82.56 285 LYS A O 1
ATOM 2279 N N . LEU A 1 286 ? -8.566 -6.686 -5.303 1.00 87.31 286 LEU A N 1
ATOM 2280 C CA . LEU A 1 286 ? -8.079 -5.530 -4.556 1.00 87.31 286 LEU A CA 1
ATOM 2281 C C . LEU A 1 286 ? -9.113 -5.066 -3.518 1.00 87.31 286 LEU A C 1
ATOM 2283 O O . LEU A 1 286 ? -9.988 -4.259 -3.808 1.00 87.31 286 LEU A O 1
ATOM 2287 N N . VAL A 1 287 ? -8.958 -5.538 -2.281 1.00 87.00 287 VAL A N 1
ATOM 2288 C CA . VAL A 1 287 ? -9.915 -5.283 -1.184 1.00 87.00 287 VAL A CA 1
ATOM 2289 C C . VAL A 1 287 ? -9.577 -4.082 -0.290 1.00 87.00 287 VAL A C 1
ATOM 2291 O O . VAL A 1 287 ? -10.392 -3.686 0.529 1.00 87.00 287 VAL A O 1
ATOM 2294 N N . ASP A 1 288 ? -8.385 -3.487 -0.415 1.00 89.81 288 ASP A N 1
ATOM 2295 C CA . ASP A 1 288 ? -7.892 -2.429 0.490 1.00 89.81 288 ASP A CA 1
ATOM 2296 C C . ASP A 1 288 ? -7.896 -1.023 -0.135 1.00 89.81 288 ASP A C 1
ATOM 2298 O O . ASP A 1 288 ? -6.997 -0.216 0.135 1.00 89.81 288 ASP A O 1
ATOM 2302 N N . VAL A 1 289 ? -8.866 -0.739 -1.012 1.00 90.88 289 VAL A N 1
ATOM 2303 C CA . VAL A 1 289 ? -9.048 0.597 -1.612 1.00 90.88 289 VAL A CA 1
ATOM 2304 C C . VAL A 1 289 ? -9.600 1.583 -0.585 1.00 90.88 289 VAL A C 1
ATOM 2306 O O . VAL A 1 289 ? -9.034 2.665 -0.419 1.00 90.88 289 VAL A O 1
ATOM 2309 N N . VAL A 1 290 ? -10.666 1.179 0.108 1.00 92.06 290 VAL A N 1
ATOM 2310 C CA . VAL A 1 290 ? -11.200 1.827 1.309 1.00 92.06 290 VAL A CA 1
ATOM 2311 C C . VAL A 1 290 ? -10.641 1.074 2.508 1.00 92.06 290 VAL A C 1
ATOM 2313 O O . VAL A 1 290 ? -10.683 -0.154 2.542 1.00 92.06 290 VAL A O 1
ATOM 2316 N N . ARG A 1 291 ? -10.051 1.791 3.459 1.00 93.31 291 ARG A N 1
ATOM 2317 C CA . ARG A 1 291 ? -9.410 1.198 4.634 1.00 93.31 291 ARG A CA 1
ATOM 2318 C C . ARG A 1 291 ? -9.329 2.232 5.737 1.00 93.31 291 ARG A C 1
ATOM 2320 O O . ARG A 1 291 ? -9.131 3.396 5.430 1.00 93.31 291 ARG A O 1
ATOM 2327 N N . GLU A 1 292 ? -9.385 1.785 6.980 1.00 93.75 292 GLU A N 1
ATOM 2328 C CA . GLU A 1 292 ? -9.098 2.600 8.158 1.00 93.75 292 GLU A CA 1
ATOM 2329 C C . GLU A 1 292 ? -8.332 1.767 9.183 1.00 93.75 292 GLU A C 1
ATOM 2331 O O . GLU A 1 292 ? -8.318 0.534 9.109 1.00 93.75 292 GLU A O 1
ATOM 2336 N N . ALA A 1 293 ? -7.671 2.448 10.115 1.00 92.56 293 ALA A N 1
ATOM 2337 C CA . ALA A 1 293 ? -6.992 1.823 11.240 1.00 92.56 293 ALA A CA 1
ATOM 2338 C C . ALA A 1 293 ? -7.577 2.368 12.543 1.00 92.56 293 ALA A C 1
ATOM 2340 O O . ALA A 1 293 ? -7.630 3.581 12.731 1.00 92.56 293 ALA A O 1
ATOM 2341 N N . ILE A 1 294 ? -7.991 1.462 13.428 1.00 92.44 294 ILE A N 1
ATOM 2342 C CA . ILE A 1 294 ? -8.419 1.783 14.790 1.00 92.44 294 ILE A CA 1
ATOM 2343 C C . ILE A 1 294 ? -7.320 1.286 15.727 1.00 92.44 294 ILE A C 1
ATOM 2345 O O . ILE A 1 294 ? -6.883 0.139 15.605 1.00 92.44 294 ILE A O 1
ATOM 2349 N N . VAL A 1 295 ? -6.854 2.154 16.618 1.00 92.19 295 VAL A N 1
ATOM 2350 C CA . VAL A 1 295 ? -5.838 1.831 17.628 1.00 92.19 295 VAL A CA 1
ATOM 2351 C C . VAL A 1 295 ? -6.524 1.643 18.975 1.00 92.19 295 VAL A C 1
ATOM 2353 O O . VAL A 1 295 ? -7.504 2.326 19.261 1.00 92.19 295 VAL A O 1
ATOM 2356 N N . PHE A 1 296 ? -6.030 0.712 19.784 1.00 89.62 296 PHE A N 1
ATOM 2357 C CA . PHE A 1 296 ? -6.577 0.390 21.100 1.00 89.62 296 PHE A CA 1
ATOM 2358 C C . PHE A 1 296 ? -5.445 0.346 22.123 1.00 89.62 296 PHE A C 1
ATOM 2360 O O . PHE A 1 296 ? -4.349 -0.110 21.791 1.00 89.62 296 PHE A O 1
ATOM 2367 N N . ASP A 1 297 ? -5.729 0.779 23.350 1.00 86.50 297 ASP A N 1
ATOM 2368 C CA . ASP A 1 297 ? -4.766 0.726 24.456 1.00 86.50 297 ASP A CA 1
ATOM 2369 C C . ASP A 1 297 ? -4.639 -0.688 25.033 1.00 86.50 297 ASP A C 1
ATOM 2371 O O . ASP A 1 297 ? -3.581 -1.069 25.531 1.00 86.50 297 ASP A O 1
ATOM 2375 N N . SER A 1 298 ? -5.715 -1.481 24.955 1.00 84.06 298 SER A N 1
ATOM 2376 C CA . SER A 1 298 ? -5.764 -2.841 25.483 1.00 84.06 298 SER A CA 1
ATOM 2377 C C . SER A 1 298 ? -6.262 -3.853 24.449 1.00 84.06 298 SER A C 1
ATOM 2379 O O . SER A 1 298 ? -7.041 -3.547 23.540 1.00 84.06 298 SER A O 1
ATOM 2381 N N . LEU A 1 299 ? -5.855 -5.113 24.611 1.00 82.94 299 LEU A N 1
ATOM 2382 C CA . LEU A 1 299 ? -6.395 -6.208 23.800 1.00 82.94 299 LEU A CA 1
ATOM 2383 C C . LEU A 1 299 ? -7.846 -6.542 24.148 1.00 82.94 299 LEU A C 1
ATOM 2385 O O . LEU A 1 299 ? -8.559 -7.103 23.314 1.00 82.94 299 LEU A O 1
ATOM 2389 N N . GLN A 1 300 ? -8.294 -6.200 25.357 1.00 84.38 300 GLN A N 1
ATOM 2390 C CA . GLN A 1 300 ? -9.688 -6.369 25.750 1.00 84.38 300 GLN A CA 1
ATOM 2391 C C . GLN A 1 300 ? -10.589 -5.475 24.888 1.00 84.38 300 GLN A C 1
ATOM 2393 O O . GLN A 1 300 ? -11.590 -5.949 24.352 1.00 84.38 300 GLN A O 1
ATOM 2398 N N . ASP A 1 301 ? -10.184 -4.224 24.672 1.00 87.75 301 ASP A N 1
ATOM 2399 C CA . ASP A 1 301 ? -10.883 -3.275 23.801 1.00 87.75 301 ASP A CA 1
ATOM 2400 C C . ASP A 1 301 ? -10.888 -3.747 22.341 1.00 87.75 301 ASP A C 1
ATOM 2402 O O . ASP A 1 301 ? -11.922 -3.721 21.670 1.00 87.75 301 ASP A O 1
ATOM 2406 N N . LEU A 1 302 ? -9.764 -4.295 21.864 1.00 88.69 302 LEU A N 1
ATOM 2407 C CA . LEU A 1 302 ? -9.696 -4.928 20.545 1.00 88.69 302 LEU A CA 1
ATOM 2408 C C . LEU A 1 302 ? -10.671 -6.115 20.426 1.00 88.69 302 LEU A C 1
ATOM 2410 O O . LEU A 1 302 ? -11.363 -6.244 19.416 1.00 88.69 302 LEU A O 1
ATOM 2414 N N . SER A 1 303 ? -10.760 -6.972 21.447 1.00 85.56 303 SER A N 1
ATOM 2415 C CA . SER A 1 303 ? -11.711 -8.093 21.485 1.00 85.56 303 SER A CA 1
ATOM 2416 C C . SER A 1 303 ? -13.159 -7.599 21.416 1.00 85.56 303 SER A C 1
ATOM 2418 O O . SER A 1 303 ? -13.955 -8.123 20.632 1.00 85.56 303 SER A O 1
ATOM 2420 N N . VAL A 1 304 ? -13.493 -6.532 22.153 1.00 89.75 304 VAL A N 1
ATOM 2421 C CA . VAL A 1 304 ? -14.808 -5.873 22.085 1.00 89.75 304 VAL A CA 1
ATOM 2422 C C . VAL A 1 304 ? -15.083 -5.337 20.678 1.00 89.75 304 VAL A C 1
ATOM 2424 O O . VAL A 1 304 ? -16.177 -5.552 20.153 1.00 89.75 304 VAL A O 1
ATOM 2427 N N . ALA A 1 305 ? -14.101 -4.709 20.026 1.00 90.81 305 ALA A N 1
ATOM 2428 C CA . ALA A 1 305 ? -14.243 -4.220 18.655 1.00 90.81 305 ALA A CA 1
ATOM 2429 C C . ALA A 1 305 ? -14.518 -5.355 17.659 1.00 90.81 305 ALA A C 1
ATOM 2431 O O . ALA A 1 305 ? -15.415 -5.247 16.822 1.00 90.81 305 ALA A O 1
ATOM 2432 N N . VAL A 1 306 ? -13.787 -6.469 17.764 1.00 88.31 306 VAL A N 1
ATOM 2433 C CA . VAL A 1 306 ? -13.987 -7.636 16.893 1.00 88.31 306 VAL A CA 1
ATOM 2434 C C . VAL A 1 306 ? -15.360 -8.270 17.126 1.00 88.31 306 VAL A C 1
ATOM 2436 O O . VAL A 1 306 ? -16.039 -8.636 16.164 1.00 88.31 306 VAL A O 1
ATOM 2439 N N . GLN A 1 307 ? -15.818 -8.355 18.377 1.00 87.25 307 GLN A N 1
ATOM 2440 C CA . GLN A 1 307 ? -17.173 -8.820 18.685 1.00 87.25 307 GLN A CA 1
ATOM 2441 C C . GLN A 1 307 ? -18.242 -7.882 18.115 1.00 87.25 307 GLN A C 1
ATOM 2443 O O . GLN A 1 307 ? -19.228 -8.368 17.566 1.00 87.25 307 GLN A O 1
ATOM 2448 N N . ALA A 1 308 ? -18.045 -6.563 18.200 1.00 88.69 308 ALA A N 1
ATOM 2449 C CA . ALA A 1 308 ? -18.954 -5.581 17.614 1.00 88.69 308 ALA A CA 1
ATOM 2450 C C . ALA A 1 308 ? -19.039 -5.735 16.087 1.00 88.69 308 ALA A C 1
ATOM 2452 O O . ALA A 1 308 ? -20.138 -5.779 15.546 1.00 88.69 308 ALA A O 1
ATOM 2453 N N . ILE A 1 309 ? -17.898 -5.918 15.411 1.00 90.06 309 ILE A N 1
ATOM 2454 C CA . ILE A 1 309 ? -17.837 -6.199 13.967 1.00 90.06 309 ILE A CA 1
ATOM 2455 C C . ILE A 1 309 ? -18.590 -7.486 13.619 1.00 90.06 309 ILE A C 1
ATOM 2457 O O . ILE A 1 309 ? -19.329 -7.526 12.645 1.00 90.06 309 ILE A O 1
ATOM 2461 N N . THR A 1 310 ? -18.402 -8.540 14.412 1.00 84.88 310 THR A N 1
ATOM 2462 C CA . THR A 1 310 ? -18.971 -9.869 14.135 1.00 84.88 310 THR A CA 1
ATOM 2463 C C . THR A 1 310 ? -20.482 -9.921 14.372 1.00 84.88 310 THR A C 1
ATOM 2465 O O . THR A 1 310 ? -21.176 -10.726 13.757 1.00 84.88 310 THR A O 1
ATOM 2468 N N . ARG A 1 311 ? -20.999 -9.079 15.275 1.00 85.81 311 ARG A N 1
ATOM 2469 C CA . ARG A 1 311 ? -22.432 -8.981 15.594 1.00 85.81 311 ARG A CA 1
ATOM 2470 C C . ARG A 1 311 ? -23.192 -8.003 14.694 1.00 85.81 311 ARG A C 1
ATOM 2472 O O . ARG A 1 311 ? -24.420 -8.013 14.727 1.00 85.81 311 ARG A O 1
ATOM 2479 N N . ASP A 1 312 ? -22.500 -7.159 13.934 1.00 85.00 312 ASP A N 1
ATOM 2480 C CA . ASP A 1 312 ? -23.131 -6.212 13.013 1.00 85.00 312 ASP A CA 1
ATOM 2481 C C . ASP A 1 312 ? -23.634 -6.947 11.761 1.00 85.00 312 ASP A C 1
ATOM 2483 O O . ASP A 1 312 ? -22.857 -7.535 11.013 1.00 85.00 312 ASP A O 1
ATOM 2487 N N . SER A 1 313 ? -24.946 -6.909 11.526 1.00 82.75 313 SER A N 1
ATOM 2488 C CA . SER A 1 313 ? -25.601 -7.582 10.400 1.00 82.75 313 SER A CA 1
ATOM 2489 C C . SER A 1 313 ? -25.276 -6.957 9.040 1.00 82.75 313 SER A C 1
ATOM 2491 O O . SER A 1 313 ? -25.428 -7.616 8.014 1.00 82.75 313 SER A O 1
ATOM 2493 N N . GLU A 1 314 ? -24.796 -5.711 9.012 1.00 82.94 314 GLU A N 1
ATOM 2494 C CA . GLU A 1 314 ? -24.377 -5.031 7.783 1.00 82.94 314 GLU A CA 1
ATOM 2495 C C . GLU A 1 314 ? -22.904 -5.299 7.434 1.00 82.94 314 GLU A C 1
ATOM 2497 O O . GLU A 1 314 ? -22.459 -4.957 6.335 1.00 82.94 314 GLU A O 1
ATOM 2502 N N . ILE A 1 315 ? -22.128 -5.900 8.347 1.00 84.50 315 ILE A N 1
ATOM 2503 C CA . ILE A 1 315 ? -20.707 -6.187 8.139 1.00 84.50 315 ILE A CA 1
ATOM 2504 C C . ILE A 1 315 ? -20.493 -7.688 7.985 1.00 84.50 315 ILE A C 1
ATOM 2506 O O . ILE A 1 315 ? -20.625 -8.475 8.918 1.00 84.50 315 ILE A O 1
ATOM 2510 N N . ARG A 1 316 ? -20.041 -8.083 6.795 1.00 81.75 316 ARG A N 1
ATOM 2511 C CA . ARG A 1 316 ? -19.591 -9.448 6.537 1.00 81.75 316 ARG A CA 1
ATOM 2512 C C . ARG A 1 316 ? -18.080 -9.557 6.676 1.00 81.75 316 ARG A C 1
ATOM 2514 O O . ARG A 1 316 ? -17.324 -8.914 5.943 1.00 81.75 316 ARG A O 1
ATOM 2521 N N . VAL A 1 317 ? -17.625 -10.416 7.584 1.00 82.25 317 VAL A N 1
ATOM 2522 C CA . VAL A 1 317 ? -16.194 -10.662 7.775 1.00 82.25 317 VAL A CA 1
ATOM 2523 C C . VAL A 1 317 ? -15.703 -11.658 6.725 1.00 82.25 317 VAL A C 1
ATOM 2525 O O . VAL A 1 317 ? -16.037 -12.833 6.761 1.00 82.25 317 VAL A O 1
ATOM 2528 N N . MET A 1 318 ? -14.878 -11.197 5.784 1.00 78.88 318 MET A N 1
ATOM 2529 C CA . MET A 1 318 ? -14.336 -12.064 4.723 1.00 78.88 318 MET A CA 1
ATOM 2530 C C . MET A 1 318 ? -13.037 -12.767 5.131 1.00 78.88 318 MET A C 1
ATOM 2532 O O . MET A 1 318 ? -12.758 -13.886 4.707 1.00 78.88 318 MET A O 1
ATOM 2536 N N . ARG A 1 319 ? -12.187 -12.084 5.908 1.00 78.69 319 ARG A N 1
ATOM 2537 C CA . ARG A 1 319 ? -10.863 -12.581 6.300 1.00 78.69 319 ARG A CA 1
ATOM 2538 C C . ARG A 1 319 ? -10.385 -11.892 7.571 1.00 78.69 319 ARG A C 1
ATOM 2540 O O . ARG A 1 319 ? -10.487 -10.674 7.679 1.00 78.69 319 ARG A O 1
ATOM 2547 N N . ILE A 1 320 ? -9.760 -12.662 8.459 1.00 80.88 320 ILE A N 1
ATOM 2548 C CA . ILE A 1 320 ? -8.994 -12.155 9.603 1.00 80.88 320 ILE A CA 1
ATOM 2549 C C . ILE A 1 320 ? -7.527 -12.529 9.425 1.00 80.88 320 ILE A C 1
ATOM 2551 O O . ILE A 1 320 ? -7.199 -13.621 8.959 1.00 80.88 320 ILE A O 1
ATOM 2555 N N . LYS A 1 321 ? -6.643 -11.593 9.769 1.00 78.75 321 LYS A N 1
ATOM 2556 C CA . LYS A 1 321 ? -5.197 -11.801 9.837 1.00 78.75 321 LYS A CA 1
ATOM 2557 C C . LYS A 1 321 ? -4.733 -11.416 11.234 1.00 78.75 321 LYS A C 1
ATOM 2559 O O . LYS A 1 321 ? -4.884 -10.259 11.613 1.00 78.75 321 LYS A O 1
ATOM 2564 N N . ASN A 1 322 ? -4.172 -12.371 11.966 1.00 78.12 322 ASN A N 1
ATOM 2565 C CA . ASN A 1 322 ? -3.593 -12.132 13.278 1.00 78.12 322 ASN A CA 1
ATOM 2566 C C . ASN A 1 322 ? -2.067 -12.121 13.164 1.00 78.12 322 ASN A C 1
ATOM 2568 O O . ASN A 1 322 ? -1.455 -13.164 12.964 1.00 78.12 322 ASN A O 1
ATOM 2572 N N . GLY A 1 323 ? -1.466 -10.935 13.261 1.00 69.94 323 GLY A N 1
ATOM 2573 C CA . GLY A 1 323 ? -0.010 -10.780 13.220 1.00 69.94 323 GLY A CA 1
ATOM 2574 C C . GLY A 1 323 ? 0.702 -11.144 14.526 1.00 69.94 323 GLY A C 1
ATOM 2575 O O . GLY A 1 323 ? 1.926 -11.182 14.528 1.00 69.94 323 GLY A O 1
ATOM 2576 N N . PHE A 1 324 ? -0.035 -11.391 15.616 1.00 66.31 324 PHE A N 1
ATOM 2577 C CA . PHE A 1 324 ? 0.518 -11.788 16.918 1.00 66.31 324 PHE A CA 1
ATOM 2578 C C . PHE A 1 324 ? 0.691 -13.303 17.062 1.00 66.31 324 PHE A C 1
ATOM 2580 O O . PHE A 1 324 ? 1.262 -13.760 18.052 1.00 66.31 324 PHE A O 1
ATOM 2587 N N . ASP A 1 325 ? 0.171 -14.084 16.113 1.00 68.12 325 ASP A N 1
ATOM 2588 C CA . ASP A 1 325 ? 0.341 -15.532 16.101 1.00 68.12 325 ASP A CA 1
ATOM 2589 C C . ASP A 1 325 ? 1.748 -15.889 15.603 1.00 68.12 325 ASP A C 1
ATOM 2591 O O . ASP A 1 325 ? 2.159 -15.460 14.525 1.00 68.12 325 ASP A O 1
ATOM 2595 N N . GLU A 1 326 ? 2.486 -16.693 16.367 1.00 64.69 326 GLU A N 1
ATOM 2596 C CA . GLU A 1 326 ? 3.852 -17.115 16.020 1.00 64.69 326 GLU A CA 1
ATOM 2597 C C . GLU A 1 326 ? 3.904 -17.930 14.719 1.00 64.69 326 GLU A C 1
ATOM 2599 O O . GLU A 1 326 ? 4.925 -17.950 14.032 1.00 64.69 326 GLU A O 1
ATOM 2604 N N . ALA A 1 327 ? 2.790 -18.566 14.342 1.00 63.69 327 ALA A N 1
ATOM 2605 C CA . ALA A 1 327 ? 2.654 -19.296 13.085 1.00 63.69 327 ALA A CA 1
ATOM 2606 C C . ALA A 1 327 ? 2.327 -18.394 11.873 1.00 63.69 327 ALA A C 1
ATOM 2608 O O . ALA A 1 327 ? 2.193 -18.893 10.751 1.00 63.69 327 ALA A O 1
ATOM 2609 N N . TYR A 1 328 ? 2.163 -17.079 12.063 1.00 61.12 328 TYR A N 1
ATOM 2610 C CA . TYR A 1 328 ? 1.759 -16.170 10.993 1.00 61.12 328 TYR A CA 1
ATOM 2611 C C . TYR A 1 328 ? 2.912 -15.859 10.026 1.00 61.12 328 TYR A C 1
ATOM 2613 O O . TYR A 1 328 ? 3.821 -15.086 10.328 1.00 61.12 328 TYR A O 1
ATOM 2621 N N . ASP A 1 329 ? 2.828 -16.385 8.800 1.00 56.66 329 ASP A N 1
ATOM 2622 C CA . ASP A 1 329 ? 3.702 -15.977 7.697 1.00 56.66 329 ASP A CA 1
ATOM 2623 C C . ASP A 1 329 ? 3.037 -14.900 6.826 1.00 56.66 329 ASP A C 1
ATOM 2625 O O . ASP A 1 329 ? 2.075 -15.141 6.090 1.00 56.66 329 ASP A O 1
ATOM 2629 N N . ALA A 1 330 ? 3.607 -13.695 6.845 1.00 56.44 330 ALA A N 1
ATOM 2630 C CA . ALA A 1 330 ? 3.173 -12.590 5.996 1.00 56.44 330 ALA A CA 1
ATOM 2631 C C . ALA A 1 330 ? 3.389 -12.846 4.486 1.00 56.44 330 ALA A C 1
ATOM 2633 O O . ALA A 1 330 ? 2.827 -12.114 3.667 1.00 56.44 330 ALA A O 1
ATOM 2634 N N . ARG A 1 331 ? 4.211 -13.837 4.099 1.00 50.06 331 ARG A N 1
ATOM 2635 C CA . ARG A 1 331 ? 4.550 -14.152 2.699 1.00 50.06 331 ARG A CA 1
ATOM 2636 C C . ARG A 1 331 ? 3.585 -15.135 2.036 1.00 50.06 331 ARG A C 1
ATOM 2638 O O . ARG A 1 331 ? 3.462 -15.093 0.815 1.00 50.06 331 ARG A O 1
ATOM 2645 N N . GLY A 1 332 ? 2.892 -15.977 2.801 1.00 41.88 332 GLY A N 1
ATOM 2646 C CA . GLY A 1 332 ? 2.011 -17.032 2.280 1.00 41.88 332 GLY A CA 1
ATOM 2647 C C . GLY A 1 332 ? 0.590 -16.589 1.902 1.00 41.88 332 GLY A C 1
ATOM 2648 O O . GLY A 1 332 ? -0.296 -17.435 1.815 1.00 41.88 332 GLY A O 1
ATOM 2649 N N . SER A 1 333 ? 0.329 -15.282 1.756 1.00 35.91 333 SER A N 1
ATOM 2650 C CA . SER A 1 333 ? -1.023 -14.703 1.864 1.00 35.91 333 SER A CA 1
ATOM 2651 C C . SER A 1 333 ? -1.633 -14.156 0.585 1.00 35.91 333 SER A C 1
ATOM 2653 O O . SER A 1 333 ? -0.953 -13.292 -0.021 1.00 35.91 333 SER A O 1
#